Protein AF-A0A543FFQ6-F1 (afdb_monomer_lite)

Sequence (339 aa):
MSKASEAVAAAGGWRAWFGAAHTLPSSATKEEKANRGREFEAALIEMFTEADLDPRSSYRPLGEEIDGSIWLDGRTYLFEAKWTTAVHPASSLYQFKGKVEGKLTGTIGLFFSMSGYSTDAVEALVAGKELNIVLFDGADVGLVVEDQIDIAKAIRWKLRAAAESGTPYLPLNDLLRSARLGTTVGLPPRTVFVEGRFDELVFEYWRDVRNAVQPVQLMATAGPGNMARMIDAVLQIAGEDMPFTAILEEDPAGRRSGREVQELVDQTNAAGGHARLLWIPGSLEECMGLNDSGGRPSWRLRRDQLVQRLEQVDLDERVRLHPELAPVLDAVGIPVPRP

InterPro domains:
  IPR011335 Restriction endonuclease type II-like [SSF52980] (36-140)

Foldseek 3Di:
DDPLLVVCVVLVALLSCLVPDDADPPPDDPVRQVSVQSNQLNSVQRLCVVVVFCKDAWDQDPNDIFRTWTHAPRDIETEDEHRDNAADALVVVVSVVVVQVPDDPLHAYEYEYQRHHDPNNQVVCLVVVDHRYAYHYNVNVVCCSVVVDRPSRLVQQRVQLCVVVVTSDDHSVVVSVCVVVLPAGRDDAAEEEEAAPLVVLLLVLLCVVQVQRGRHDYDHQPGLQRRLVVVVVVCVVVPLQRAHEYEEEDDPVCPPSVVSLVVSQVVSVVVVHHYYYAYDYHDPCVLQVVCDDDPDDLSPDDSVRNSVSSVVTDVLVSCVVPVSCVVVSVSSRRDHDDD

Radius of gyration: 25.16 Å; chains: 1; bounding box: 59×42×78 Å

Organism: NCBI:txid1215925

pLDDT: mean 85.45, std 11.14, range [49.53, 97.75]

Secondary structure (DSSP, 8-state):
--HHHHHHHHTTSHHHHHHH-PPPPTT--HHHHHHHHHHHHHHHHHHHHHTT---EEEE-GGG--EEEEEEETTEEEEEEEE--SSPBPHHHHHHHHHHHHTSSTT-EEEEEETT-B-HHHHHHHHHTS---EEEEEHHHHHHHHTTSS-HHHHHHHHHHHHHHH--S---HHHHHHHHHHT--SSPPPEEEEESSHHHHHHHHHHHHHTT--S-EEEEE-SSHHHHHHHHHHHHHHH-TT--EEEEEE--TT-TTHHHHHHHHHHHHHHTT--EEEEEESS-HHHHTT-S-SSSS-GGGS-HHHHHHHHTT--HHHHHHH-TTHHHHHHHTT------

Structure (mmCIF, N/CA/C/O backbone):
data_AF-A0A543FFQ6-F1
#
_entry.id   AF-A0A543FFQ6-F1
#
loop_
_atom_site.group_PDB
_atom_site.id
_atom_site.type_symbol
_atom_site.label_atom_id
_atom_site.label_alt_id
_atom_site.label_comp_id
_atom_site.label_asym_id
_atom_site.label_entity_id
_atom_site.label_seq_id
_atom_site.pdbx_PDB_ins_code
_atom_site.Cartn_x
_atom_site.Cartn_y
_atom_site.Cartn_z
_atom_site.occupancy
_atom_site.B_iso_or_equiv
_atom_site.auth_seq_id
_atom_site.auth_comp_id
_atom_site.auth_asym_id
_atom_site.auth_atom_id
_atom_site.pdbx_PDB_model_num
ATOM 1 N N . MET A 1 1 ? 28.064 9.855 -14.123 1.00 61.50 1 MET A N 1
ATOM 2 C CA . MET A 1 1 ? 26.679 9.664 -14.599 1.00 61.50 1 MET A CA 1
ATOM 3 C C . MET A 1 1 ? 26.728 8.985 -15.960 1.00 61.50 1 MET A C 1
ATOM 5 O O . MET A 1 1 ? 27.713 9.158 -16.667 1.00 61.50 1 MET A O 1
ATOM 9 N N . SER A 1 2 ? 25.765 8.120 -16.282 1.00 84.31 2 SER A N 1
ATOM 10 C CA . SER A 1 2 ? 25.668 7.483 -17.603 1.00 84.31 2 SER A CA 1
ATOM 11 C C . SER A 1 2 ? 25.036 8.456 -18.612 1.00 84.31 2 SER A C 1
ATOM 13 O O . SER A 1 2 ? 24.286 9.349 -18.216 1.00 84.31 2 SER A O 1
ATOM 15 N N . LYS A 1 3 ? 25.260 8.256 -19.920 1.00 87.75 3 LYS A N 1
ATOM 16 C CA . LYS A 1 3 ? 24.591 9.057 -20.971 1.00 87.75 3 LYS A CA 1
ATOM 17 C C . LYS A 1 3 ? 23.061 9.063 -20.840 1.00 87.75 3 LYS A C 1
ATOM 19 O O . LYS A 1 3 ? 22.421 10.042 -21.190 1.00 87.75 3 LYS A O 1
ATOM 24 N N . ALA A 1 4 ? 22.484 7.968 -20.343 1.00 88.31 4 ALA A N 1
ATOM 25 C CA . ALA A 1 4 ? 21.048 7.863 -20.113 1.00 88.31 4 ALA A CA 1
ATOM 26 C C . ALA A 1 4 ? 20.592 8.752 -18.946 1.00 88.31 4 ALA A C 1
ATOM 28 O O . ALA A 1 4 ? 19.644 9.511 -19.105 1.00 88.31 4 ALA A O 1
ATOM 29 N N . SER A 1 5 ? 21.308 8.737 -17.814 1.00 88.62 5 SER A N 1
ATOM 30 C CA . SER A 1 5 ? 21.005 9.644 -16.694 1.00 88.62 5 SER A CA 1
ATOM 31 C C . SER A 1 5 ? 21.186 11.120 -17.064 1.00 88.62 5 SER A C 1
ATOM 33 O O . SER A 1 5 ? 20.410 11.957 -16.626 1.00 88.62 5 SER A O 1
ATOM 35 N N . GLU A 1 6 ? 22.160 11.448 -17.921 1.00 91.19 6 GLU A N 1
ATOM 36 C CA . GLU A 1 6 ? 22.326 12.816 -18.432 1.00 91.19 6 GLU A CA 1
ATOM 37 C C . GLU A 1 6 ? 21.136 13.251 -19.296 1.00 91.19 6 GLU A C 1
ATOM 39 O O . GLU A 1 6 ? 20.710 14.398 -19.203 1.00 91.19 6 GLU A O 1
ATOM 44 N N . ALA A 1 7 ? 20.567 12.346 -20.100 1.00 89.62 7 ALA A N 1
ATOM 45 C CA . ALA A 1 7 ? 19.385 12.630 -20.911 1.00 89.62 7 ALA A CA 1
ATOM 46 C C . ALA A 1 7 ? 18.123 12.848 -20.057 1.00 89.62 7 ALA A C 1
ATOM 48 O O . ALA A 1 7 ? 17.356 13.769 -20.337 1.00 89.62 7 ALA A O 1
ATOM 49 N N . VAL A 1 8 ? 17.930 12.052 -18.998 1.00 92.00 8 VAL A N 1
ATOM 50 C CA . VAL A 1 8 ? 16.823 12.240 -18.041 1.00 92.00 8 VAL A CA 1
ATOM 51 C C . VAL A 1 8 ? 16.975 13.570 -17.295 1.00 92.00 8 VAL A C 1
ATOM 53 O O . VAL A 1 8 ? 16.040 14.368 -17.257 1.00 92.00 8 VAL A O 1
ATOM 56 N N . ALA A 1 9 ? 18.179 13.881 -16.806 1.00 91.56 9 ALA A N 1
ATOM 57 C CA . ALA A 1 9 ? 18.458 15.162 -16.161 1.00 91.56 9 ALA A CA 1
ATOM 58 C C . ALA A 1 9 ? 18.246 16.352 -17.116 1.00 91.56 9 ALA A C 1
ATOM 60 O O . ALA A 1 9 ? 17.645 17.355 -16.735 1.00 91.56 9 ALA A O 1
ATOM 61 N N . ALA A 1 10 ? 18.676 16.237 -18.378 1.00 91.31 10 ALA A N 1
ATOM 62 C CA . ALA A 1 10 ? 18.478 17.269 -19.397 1.00 91.31 10 ALA A CA 1
ATOM 63 C C . ALA A 1 10 ? 16.998 17.495 -19.748 1.00 91.31 10 ALA A C 1
ATOM 65 O O . ALA A 1 10 ? 16.632 18.601 -20.145 1.00 91.31 10 ALA A O 1
ATOM 66 N N . ALA A 1 11 ? 16.146 16.479 -19.579 1.00 90.31 11 ALA A N 1
ATOM 67 C CA . ALA A 1 11 ? 14.700 16.611 -19.725 1.00 90.31 11 ALA A CA 1
ATOM 68 C C . ALA A 1 11 ? 14.033 17.337 -18.539 1.00 90.31 11 ALA A C 1
ATOM 70 O O . ALA A 1 11 ? 12.856 17.669 -18.635 1.00 90.31 11 ALA A O 1
ATOM 71 N N . GLY A 1 12 ? 14.765 17.614 -17.452 1.00 92.25 12 GLY A N 1
ATOM 72 C CA . GLY A 1 12 ? 14.226 18.200 -16.220 1.00 92.25 12 GLY A CA 1
ATOM 73 C C . GLY A 1 12 ? 13.890 17.170 -15.138 1.00 92.25 12 GLY A C 1
ATOM 74 O O . GLY A 1 12 ? 13.084 17.468 -14.261 1.00 92.25 12 GLY A O 1
ATOM 75 N N . GLY A 1 13 ? 14.487 15.975 -15.208 1.00 93.38 13 GLY A N 1
ATOM 76 C CA . GLY A 1 13 ? 14.271 14.872 -14.270 1.00 93.38 13 GLY A CA 1
ATOM 77 C C . GLY A 1 13 ? 13.257 13.844 -14.771 1.00 93.38 13 GLY A C 1
ATOM 78 O O . GLY A 1 13 ? 12.640 14.005 -15.832 1.00 93.38 13 GLY A O 1
ATOM 79 N N . TRP A 1 14 ? 13.077 12.767 -14.006 1.00 94.50 14 TRP A N 1
ATOM 80 C CA . TRP A 1 14 ? 12.282 11.607 -14.429 1.00 94.50 14 TRP A CA 1
ATOM 81 C C . TRP A 1 14 ? 10.831 11.952 -14.790 1.00 94.50 14 TRP A C 1
ATOM 83 O O . TRP A 1 14 ? 10.353 11.506 -15.832 1.00 94.50 14 TRP A O 1
ATOM 93 N N . ARG A 1 15 ? 10.141 12.793 -14.002 1.00 93.75 15 ARG A N 1
ATOM 94 C CA . ARG A 1 15 ? 8.744 13.193 -14.278 1.00 93.75 15 ARG A CA 1
ATOM 95 C C . ARG A 1 15 ? 8.601 13.874 -15.637 1.00 93.75 15 ARG A C 1
ATOM 97 O O . ARG A 1 15 ? 7.734 13.510 -16.430 1.00 93.75 15 ARG A O 1
ATOM 104 N N . ALA A 1 16 ? 9.469 14.844 -15.920 1.00 92.06 16 ALA A N 1
ATOM 105 C CA . ALA A 1 16 ? 9.455 15.567 -17.186 1.00 92.06 16 ALA A CA 1
ATOM 106 C C . ALA A 1 16 ? 9.845 14.653 -18.356 1.00 92.06 16 ALA A C 1
ATOM 108 O O . ALA A 1 16 ? 9.221 14.707 -19.418 1.00 92.06 16 ALA A O 1
ATOM 109 N N . TRP A 1 17 ? 10.813 13.756 -18.137 1.00 92.44 17 TRP A N 1
ATOM 110 C CA . TRP A 1 17 ? 11.193 12.746 -19.118 1.00 92.44 17 TRP A CA 1
ATOM 111 C C . TRP A 1 17 ? 10.013 11.830 -19.475 1.00 92.44 17 TRP A C 1
ATOM 113 O O . TRP A 1 17 ? 9.724 11.674 -20.658 1.00 92.44 17 TRP A O 1
ATOM 123 N N . PHE A 1 18 ? 9.272 11.300 -18.493 1.00 90.31 18 PHE A N 1
ATOM 124 C CA . PHE A 1 18 ? 8.078 10.487 -18.755 1.00 90.31 18 PHE A CA 1
ATOM 125 C C . PHE A 1 18 ? 6.965 11.271 -19.447 1.00 90.31 18 PHE A C 1
ATOM 127 O O . PHE A 1 18 ? 6.385 10.769 -20.408 1.00 90.31 18 PHE A O 1
ATOM 134 N N . GLY A 1 19 ? 6.690 12.500 -19.000 1.00 81.81 19 GLY A N 1
ATOM 135 C CA . GLY A 1 19 ? 5.656 13.348 -19.597 1.00 81.81 19 GLY A CA 1
ATOM 136 C C . GLY A 1 19 ? 5.926 13.681 -21.069 1.00 81.81 19 GLY A C 1
ATOM 137 O O . GLY A 1 19 ? 4.995 13.764 -21.869 1.00 81.81 19 GLY A O 1
ATOM 138 N N . ALA A 1 20 ? 7.200 13.823 -21.448 1.00 77.44 20 ALA A N 1
ATOM 139 C CA . ALA A 1 20 ? 7.626 14.070 -22.825 1.00 77.44 20 ALA A CA 1
ATOM 140 C C . ALA A 1 20 ? 7.865 12.787 -23.642 1.00 77.44 20 ALA A C 1
ATOM 142 O O . ALA A 1 20 ? 8.007 12.845 -24.869 1.00 77.44 20 ALA A O 1
ATOM 143 N N . ALA A 1 21 ? 7.947 11.623 -22.994 1.00 66.62 21 ALA A N 1
ATOM 144 C CA . ALA A 1 21 ? 8.260 10.363 -23.646 1.00 66.62 21 ALA A CA 1
ATOM 145 C C . ALA A 1 21 ? 7.058 9.846 -24.454 1.00 66.62 21 ALA A C 1
ATOM 147 O O . ALA A 1 21 ? 6.320 8.950 -24.054 1.00 66.62 21 ALA A O 1
ATOM 148 N N . HIS A 1 22 ? 6.887 10.399 -25.654 1.00 62.72 22 HIS A N 1
ATOM 149 C CA . HIS A 1 22 ? 5.940 9.898 -26.642 1.00 62.72 22 HIS A CA 1
ATOM 150 C C . HIS A 1 22 ? 6.286 8.472 -27.099 1.00 62.72 22 HIS A C 1
ATOM 152 O O . HIS A 1 22 ? 7.432 8.012 -26.997 1.00 62.72 22 HIS A O 1
ATOM 158 N N . THR A 1 23 ? 5.280 7.783 -27.647 1.00 65.75 23 THR A N 1
ATOM 159 C CA . THR A 1 23 ? 5.396 6.450 -28.246 1.00 65.75 23 THR A CA 1
ATOM 160 C C . THR A 1 23 ? 6.582 6.399 -29.209 1.00 65.75 23 THR A C 1
ATOM 162 O O . THR A 1 23 ? 6.711 7.252 -30.088 1.00 65.75 23 THR A O 1
ATOM 165 N N . LEU A 1 24 ? 7.452 5.391 -29.065 1.00 68.19 24 LEU A N 1
ATOM 166 C CA . LEU A 1 24 ? 8.522 5.168 -30.038 1.00 68.19 24 LEU A CA 1
ATOM 167 C C . LEU A 1 24 ? 7.885 4.939 -31.418 1.00 68.19 24 LEU A C 1
ATOM 169 O O . LEU A 1 24 ? 7.050 4.038 -31.542 1.00 68.19 24 LEU A O 1
ATOM 173 N N . PRO A 1 25 ? 8.251 5.702 -32.462 1.00 69.38 25 PRO A N 1
ATOM 174 C CA . PRO A 1 25 ? 7.729 5.441 -33.791 1.00 69.38 25 PRO A CA 1
ATOM 175 C C . PRO A 1 25 ? 8.149 4.039 -34.242 1.00 69.38 25 PRO A C 1
ATOM 177 O O . PRO A 1 25 ? 9.253 3.570 -33.953 1.00 69.38 25 PRO A O 1
ATOM 180 N N . SER A 1 26 ? 7.277 3.354 -34.980 1.00 71.62 26 SER A N 1
ATOM 181 C CA . SER A 1 26 ? 7.551 2.004 -35.494 1.00 71.62 26 SER A CA 1
ATOM 182 C C . SER A 1 26 ? 8.812 1.951 -36.370 1.00 71.62 26 SER A C 1
ATOM 184 O O . SER A 1 26 ? 9.497 0.926 -36.401 1.00 71.62 26 SER A O 1
ATOM 186 N N . SER A 1 27 ? 9.166 3.077 -36.999 1.00 79.88 27 SER A N 1
ATOM 187 C CA . SER A 1 27 ? 10.373 3.282 -37.803 1.00 79.88 27 SER A CA 1
ATOM 188 C C . SER A 1 27 ? 11.656 3.535 -37.000 1.00 79.88 27 SER A C 1
ATOM 190 O O . SER A 1 27 ? 12.712 3.663 -37.614 1.00 79.88 27 SER A O 1
ATOM 192 N N . ALA A 1 28 ? 11.597 3.621 -35.664 1.00 82.31 28 ALA A N 1
ATOM 193 C CA . ALA A 1 28 ? 12.774 3.891 -34.840 1.00 82.31 28 ALA A CA 1
ATOM 194 C C . ALA A 1 28 ? 13.852 2.813 -35.031 1.00 82.31 28 ALA A C 1
ATOM 196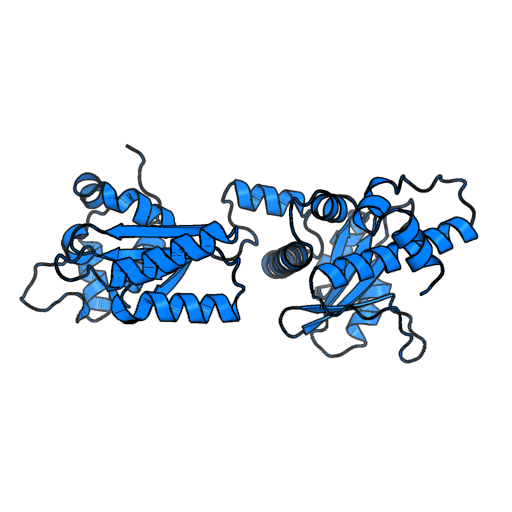 O O . ALA A 1 28 ? 13.578 1.600 -35.033 1.00 82.31 28 ALA A O 1
ATOM 197 N N . THR A 1 29 ? 15.091 3.274 -35.169 1.00 88.12 29 THR A N 1
ATOM 198 C CA . THR A 1 29 ? 16.278 2.442 -35.340 1.00 88.12 29 THR A CA 1
ATOM 199 C C . THR A 1 29 ? 16.545 1.595 -34.095 1.00 88.12 29 THR A C 1
ATOM 201 O O . THR A 1 29 ? 16.026 1.832 -33.000 1.00 88.12 29 THR A O 1
ATOM 204 N N . LYS A 1 30 ? 17.390 0.570 -34.247 1.00 86.50 30 LYS A N 1
ATOM 205 C CA . LYS A 1 30 ? 17.803 -0.282 -33.125 1.00 86.50 30 LYS A CA 1
ATOM 206 C C . LYS A 1 30 ? 18.517 0.518 -32.029 1.00 86.50 30 LYS A C 1
ATOM 208 O O . LYS A 1 30 ? 18.330 0.226 -30.852 1.00 86.50 30 LYS A O 1
ATOM 213 N N . GLU A 1 31 ? 19.319 1.506 -32.414 1.00 87.75 31 GLU A N 1
ATOM 214 C CA . GLU A 1 31 ? 20.065 2.344 -31.476 1.00 87.75 31 GLU A CA 1
ATOM 215 C C . GLU A 1 31 ? 19.137 3.268 -30.682 1.00 87.75 31 GLU A C 1
ATOM 217 O O . GLU A 1 31 ? 19.247 3.322 -29.461 1.00 87.75 31 GLU A O 1
ATOM 222 N N . GLU A 1 32 ? 18.161 3.906 -31.333 1.00 86.81 32 GLU A N 1
ATOM 223 C CA . GLU A 1 32 ? 17.158 4.742 -30.655 1.00 86.81 32 GLU A CA 1
ATOM 224 C C . GLU A 1 32 ? 16.318 3.931 -29.663 1.00 86.81 32 GLU A C 1
ATOM 226 O O . GLU A 1 32 ? 16.108 4.364 -28.532 1.00 86.81 32 GLU A O 1
ATOM 231 N N . LYS A 1 33 ? 15.900 2.717 -30.047 1.00 86.12 33 LYS A N 1
ATOM 232 C CA . LYS A 1 33 ? 15.182 1.793 -29.153 1.00 86.12 33 LYS A CA 1
ATOM 233 C C . LYS A 1 33 ? 16.028 1.412 -27.935 1.00 86.12 33 LYS A C 1
ATOM 235 O O . LYS A 1 33 ? 15.528 1.413 -26.814 1.00 86.12 33 LYS A O 1
ATOM 240 N N . ALA A 1 34 ? 17.312 1.117 -28.141 1.00 86.69 34 ALA A N 1
ATOM 241 C CA . ALA A 1 34 ? 18.229 0.766 -27.058 1.00 86.69 34 ALA A CA 1
ATOM 242 C C . ALA A 1 34 ? 18.547 1.959 -26.139 1.00 86.69 34 ALA A C 1
ATOM 244 O O . ALA A 1 34 ? 18.616 1.788 -24.924 1.00 86.69 34 ALA A O 1
ATOM 245 N N . ASN A 1 35 ? 18.731 3.161 -26.699 1.00 88.75 35 ASN A N 1
ATOM 246 C CA . ASN A 1 35 ? 18.900 4.395 -25.927 1.00 88.75 35 ASN A CA 1
ATOM 247 C C . ASN A 1 35 ? 17.667 4.649 -25.061 1.00 88.75 35 ASN A C 1
ATOM 249 O O . ASN A 1 35 ? 17.806 4.828 -23.856 1.00 88.75 35 ASN A O 1
ATOM 253 N N . ARG A 1 36 ? 16.470 4.548 -25.648 1.00 89.00 36 ARG A N 1
ATOM 254 C CA . ARG A 1 36 ? 15.213 4.763 -24.930 1.00 89.00 36 ARG A CA 1
ATOM 255 C C . ARG A 1 36 ? 15.007 3.771 -23.786 1.00 89.00 36 ARG A C 1
ATOM 257 O O . ARG A 1 36 ? 14.562 4.173 -22.719 1.00 89.00 36 ARG A O 1
ATOM 264 N N . GLY A 1 37 ? 15.364 2.500 -23.977 1.00 90.00 37 GLY A N 1
ATOM 265 C CA . GLY A 1 37 ? 15.334 1.507 -22.898 1.00 90.00 37 GLY A CA 1
ATOM 266 C C . GLY A 1 37 ? 16.256 1.874 -21.730 1.00 90.00 37 GLY A C 1
ATOM 267 O O . GLY A 1 37 ? 15.833 1.819 -20.581 1.00 90.00 37 GLY A O 1
ATOM 268 N N . ARG A 1 38 ? 17.486 2.325 -22.018 1.00 90.56 38 ARG A N 1
ATOM 269 C CA . ARG A 1 38 ? 18.436 2.768 -20.981 1.00 90.56 38 ARG A CA 1
ATOM 270 C C . ARG A 1 38 ? 17.999 4.052 -20.278 1.00 90.56 38 ARG A C 1
ATOM 272 O O . ARG A 1 38 ? 18.229 4.205 -19.086 1.00 90.56 38 ARG A O 1
ATOM 279 N N . GLU A 1 39 ? 17.399 4.985 -21.010 1.00 92.88 39 GLU A N 1
ATOM 280 C CA . GLU A 1 39 ? 16.803 6.193 -20.428 1.00 92.88 39 GLU A CA 1
ATOM 281 C C . GLU A 1 39 ? 15.622 5.849 -19.514 1.00 92.88 39 GLU A C 1
ATOM 283 O O . GLU A 1 39 ? 15.512 6.425 -18.439 1.00 92.88 39 GLU A O 1
ATOM 288 N N . PHE A 1 40 ? 14.799 4.861 -19.884 1.00 93.19 40 PHE A N 1
ATOM 289 C CA . PHE A 1 40 ? 13.706 4.390 -19.034 1.00 93.19 40 PHE A CA 1
ATOM 290 C C . PHE A 1 40 ? 14.214 3.775 -17.726 1.00 93.19 40 PHE A C 1
ATOM 292 O O . PHE A 1 40 ? 13.716 4.125 -16.661 1.00 93.19 40 PHE A O 1
ATOM 299 N N . GLU A 1 41 ? 15.233 2.912 -17.791 1.00 94.56 41 GLU A N 1
ATOM 300 C CA . GLU A 1 41 ? 15.909 2.381 -16.598 1.00 94.56 41 GLU A CA 1
ATOM 301 C C . GLU A 1 41 ? 16.419 3.524 -15.707 1.00 94.56 41 GLU A C 1
ATOM 303 O O . GLU A 1 41 ? 16.156 3.533 -14.507 1.00 94.56 41 GLU A O 1
ATOM 308 N N . ALA A 1 42 ? 17.085 4.526 -16.291 1.00 94.12 42 ALA A N 1
ATOM 309 C CA . ALA A 1 42 ? 17.591 5.677 -15.546 1.00 94.12 42 ALA A CA 1
ATOM 310 C C . ALA A 1 42 ? 16.468 6.501 -14.889 1.00 94.12 42 ALA A C 1
ATOM 312 O O . ALA A 1 42 ? 16.610 6.899 -13.735 1.00 94.12 42 ALA A O 1
ATOM 313 N N . ALA A 1 43 ? 15.350 6.717 -15.588 1.00 95.12 43 ALA A N 1
ATOM 314 C CA . ALA A 1 43 ? 14.197 7.436 -15.051 1.00 95.12 43 ALA A CA 1
ATOM 315 C C . ALA A 1 43 ? 13.532 6.675 -13.891 1.00 95.12 43 ALA A C 1
ATOM 317 O O . ALA A 1 43 ? 13.158 7.291 -12.896 1.00 95.12 43 ALA A O 1
ATOM 318 N N . LEU A 1 44 ? 13.432 5.342 -13.975 1.00 96.19 44 LEU A N 1
ATOM 319 C CA . LEU A 1 44 ? 12.945 4.518 -12.863 1.00 96.19 44 LEU A CA 1
ATOM 320 C C . LEU A 1 44 ? 13.882 4.588 -11.652 1.00 96.19 44 LEU A C 1
ATOM 322 O O . LEU A 1 44 ? 13.406 4.732 -10.533 1.00 96.19 44 LEU A O 1
ATOM 326 N N . ILE A 1 45 ? 15.201 4.523 -11.861 1.00 96.31 45 ILE A N 1
ATOM 327 C CA . ILE A 1 45 ? 16.180 4.662 -10.773 1.00 96.31 45 ILE A CA 1
ATOM 328 C C . ILE A 1 45 ? 16.030 6.017 -10.072 1.00 96.31 45 ILE A C 1
ATOM 330 O O . ILE A 1 45 ? 16.035 6.064 -8.846 1.00 96.31 45 ILE A O 1
ATOM 334 N N . GLU A 1 46 ? 15.877 7.111 -10.819 1.00 95.81 46 GLU A N 1
ATOM 335 C CA . GLU A 1 46 ? 15.690 8.447 -10.240 1.00 95.81 46 GLU A CA 1
ATOM 336 C C . GLU A 1 46 ? 14.365 8.550 -9.463 1.00 95.81 46 GLU A C 1
ATOM 338 O O . GLU A 1 46 ? 14.370 9.019 -8.328 1.00 95.81 46 GLU A O 1
ATOM 343 N N . MET A 1 47 ? 13.268 8.006 -10.006 1.00 96.56 47 MET A N 1
ATOM 344 C CA . MET A 1 47 ? 11.976 7.900 -9.314 1.00 96.56 47 MET A CA 1
ATOM 345 C C . MET A 1 47 ? 12.081 7.097 -8.006 1.00 96.56 47 MET A C 1
ATOM 347 O O . MET A 1 47 ? 11.588 7.528 -6.968 1.00 96.56 47 MET A O 1
ATOM 351 N N . PHE A 1 48 ? 12.745 5.938 -8.027 1.00 97.75 48 PHE A N 1
ATOM 352 C CA . PHE A 1 48 ? 12.960 5.124 -6.827 1.00 97.75 48 PHE A CA 1
ATOM 353 C C . PHE A 1 48 ? 13.894 5.798 -5.817 1.00 97.75 48 PHE A C 1
ATOM 355 O O . PHE A 1 48 ? 13.735 5.593 -4.618 1.00 97.75 48 PHE A O 1
ATOM 362 N N . THR A 1 49 ? 14.858 6.594 -6.290 1.00 96.31 49 THR A N 1
ATOM 363 C CA . THR A 1 49 ? 15.752 7.373 -5.422 1.00 96.31 49 THR A CA 1
ATOM 364 C C . THR A 1 49 ? 14.965 8.454 -4.692 1.00 96.31 49 THR A C 1
ATOM 366 O O . THR A 1 49 ? 15.146 8.627 -3.494 1.00 96.31 49 THR A O 1
ATOM 369 N N . GLU A 1 50 ? 14.072 9.159 -5.392 1.00 95.38 50 GLU A N 1
ATOM 370 C CA . GLU A 1 50 ? 13.214 10.184 -4.788 1.00 95.38 50 GLU A CA 1
ATOM 371 C C . GLU A 1 50 ? 12.270 9.596 -3.727 1.00 95.38 50 GLU A C 1
ATOM 373 O O . GLU A 1 50 ? 12.033 10.224 -2.701 1.00 95.38 50 GLU A O 1
ATOM 378 N N . ALA A 1 51 ? 11.799 8.366 -3.942 1.00 93.81 51 ALA A N 1
ATOM 379 C CA . ALA A 1 51 ? 10.943 7.633 -3.011 1.00 93.81 51 ALA A CA 1
ATOM 380 C C . ALA A 1 51 ? 11.705 6.867 -1.904 1.00 93.81 51 ALA A C 1
ATOM 382 O O . ALA A 1 51 ? 11.108 6.037 -1.222 1.00 93.81 51 ALA A O 1
ATOM 383 N N . ASP A 1 52 ? 13.013 7.110 -1.744 1.00 94.62 52 ASP A N 1
ATOM 384 C CA . ASP A 1 52 ? 13.886 6.495 -0.728 1.00 94.62 52 ASP A CA 1
ATOM 385 C C . ASP A 1 52 ? 13.893 4.950 -0.740 1.00 94.62 52 ASP A C 1
ATOM 387 O O . ASP A 1 52 ? 13.940 4.280 0.291 1.00 94.62 52 ASP A O 1
ATOM 391 N N . LEU A 1 53 ? 13.847 4.353 -1.937 1.00 96.56 53 LEU A N 1
ATOM 392 C CA . LEU A 1 53 ? 13.803 2.894 -2.124 1.00 96.56 53 LEU A CA 1
ATOM 393 C C . LEU A 1 53 ? 15.182 2.256 -2.357 1.00 96.56 53 LEU A C 1
ATOM 395 O O . LEU A 1 53 ? 15.259 1.170 -2.931 1.00 96.56 53 LEU A O 1
ATOM 399 N N . ASP A 1 54 ? 16.267 2.941 -1.981 1.00 95.50 54 ASP A N 1
ATOM 400 C CA . ASP A 1 54 ? 17.672 2.514 -2.140 1.00 95.50 54 ASP A CA 1
ATOM 401 C C . ASP A 1 54 ? 17.948 1.745 -3.459 1.00 95.50 54 ASP A C 1
ATOM 403 O O . ASP A 1 54 ? 18.301 0.555 -3.453 1.00 95.50 54 ASP A O 1
ATOM 407 N N . PRO A 1 55 ? 17.695 2.364 -4.631 1.00 95.69 55 PRO A N 1
ATOM 408 C CA . PRO A 1 55 ? 17.791 1.661 -5.896 1.00 95.69 55 PRO A CA 1
ATOM 409 C C . PRO A 1 55 ? 19.243 1.353 -6.263 1.00 95.69 55 PRO A C 1
ATOM 411 O O . PRO A 1 55 ? 20.135 2.201 -6.227 1.00 95.69 55 PRO A O 1
ATOM 414 N N . ARG A 1 56 ? 19.463 0.136 -6.753 1.00 92.06 56 ARG A N 1
ATOM 415 C CA . ARG A 1 56 ? 20.719 -0.300 -7.357 1.00 92.06 56 ARG A CA 1
ATOM 416 C C . ARG A 1 56 ? 20.532 -0.473 -8.857 1.00 92.06 56 ARG A C 1
ATOM 418 O O . ARG A 1 56 ? 19.670 -1.236 -9.291 1.00 92.06 56 ARG A O 1
ATOM 425 N N . SER A 1 57 ? 21.371 0.210 -9.633 1.00 84.12 57 SER A N 1
ATOM 426 C CA . SER A 1 57 ? 21.400 0.109 -11.094 1.00 84.12 57 SER A CA 1
ATOM 427 C C . SER A 1 57 ? 21.884 -1.256 -11.588 1.00 84.12 57 SER A C 1
ATOM 429 O O . SER A 1 57 ? 22.420 -2.060 -10.812 1.00 84.12 57 SER A O 1
ATOM 431 N N . SER A 1 58 ? 21.679 -1.498 -12.886 1.00 77.94 58 SER A N 1
ATOM 432 C CA . SER A 1 58 ? 21.930 -2.769 -13.562 1.00 77.94 58 SER A CA 1
ATOM 433 C C . SER A 1 58 ? 23.225 -3.456 -13.139 1.00 77.94 58 SER A C 1
ATOM 435 O O . SER A 1 58 ? 24.310 -2.874 -13.045 1.00 77.94 58 SER A O 1
ATOM 437 N N . TYR A 1 59 ? 23.103 -4.753 -12.877 1.00 75.56 59 TYR A N 1
ATOM 438 C CA . TYR A 1 59 ? 24.211 -5.601 -12.465 1.00 75.56 59 TYR A CA 1
ATOM 439 C C . TYR A 1 59 ? 24.102 -6.969 -13.142 1.00 75.56 59 TYR A C 1
ATOM 441 O O . TYR A 1 59 ? 23.025 -7.426 -13.522 1.00 75.56 59 TYR A O 1
ATOM 449 N N . ARG A 1 60 ? 25.255 -7.621 -13.329 1.00 67.00 60 ARG A N 1
ATOM 450 C CA . ARG A 1 60 ? 25.368 -8.912 -14.026 1.00 67.00 60 ARG A CA 1
ATOM 451 C C . ARG A 1 60 ? 25.902 -10.004 -13.100 1.00 67.00 60 ARG A C 1
ATOM 453 O O . ARG A 1 60 ? 27.081 -10.358 -13.191 1.00 67.00 60 ARG A O 1
ATOM 460 N N . PRO A 1 61 ? 25.087 -10.540 -12.181 1.00 62.44 61 PRO A N 1
ATOM 461 C CA . PRO A 1 61 ? 25.471 -11.711 -11.411 1.00 62.44 61 PRO A CA 1
ATOM 462 C C . PRO A 1 61 ? 25.523 -12.931 -12.345 1.00 62.44 61 PRO A C 1
ATOM 464 O O . PRO A 1 61 ? 24.544 -13.262 -13.003 1.00 62.44 61 PRO A O 1
ATOM 467 N N . LEU A 1 62 ? 26.678 -13.603 -12.420 1.00 57.62 62 LEU A N 1
ATOM 468 C CA . LEU A 1 62 ? 26.848 -14.891 -13.120 1.00 57.62 62 LEU A CA 1
ATOM 469 C C . LEU A 1 62 ? 26.438 -14.898 -14.614 1.00 57.62 62 LEU A C 1
ATOM 471 O O . LEU A 1 62 ? 26.128 -15.948 -15.167 1.00 57.62 62 LEU A O 1
ATOM 475 N N . GLY A 1 63 ? 26.472 -13.738 -15.283 1.00 64.12 63 GLY A N 1
ATOM 476 C CA . GLY A 1 63 ? 26.157 -13.602 -16.714 1.00 64.12 63 GLY A CA 1
ATOM 477 C C . GLY A 1 63 ? 24.678 -13.367 -17.045 1.00 64.12 63 GLY A C 1
ATOM 478 O O . GLY A 1 63 ? 24.354 -13.168 -18.213 1.00 64.12 63 GLY A O 1
ATOM 479 N N . GLU A 1 64 ? 23.798 -13.332 -16.045 1.00 70.75 64 GLU A N 1
ATOM 480 C CA . GLU A 1 64 ? 22.383 -12.979 -16.187 1.00 70.75 64 GLU A CA 1
ATOM 481 C C . GLU A 1 64 ? 22.198 -11.484 -15.880 1.00 70.75 64 GLU A C 1
ATOM 483 O O . GLU A 1 64 ? 22.590 -11.022 -14.813 1.00 70.75 64 GLU A O 1
ATOM 488 N N . GLU A 1 65 ? 21.665 -10.695 -16.817 1.00 80.12 65 GLU A N 1
ATOM 489 C CA . GLU A 1 65 ? 21.480 -9.244 -16.642 1.00 80.12 65 GLU A CA 1
ATOM 490 C C . GLU A 1 65 ? 20.102 -8.936 -16.045 1.00 80.12 65 GLU A C 1
ATOM 492 O O . GLU A 1 65 ? 19.077 -9.382 -16.573 1.00 80.12 65 GLU A O 1
ATOM 497 N N . ILE A 1 66 ? 20.098 -8.180 -14.946 1.00 85.25 66 ILE A N 1
ATOM 498 C CA . ILE A 1 66 ? 18.906 -7.607 -14.314 1.00 85.25 66 ILE A CA 1
ATOM 499 C C . ILE A 1 66 ? 19.067 -6.087 -14.341 1.00 85.25 66 ILE A C 1
ATOM 501 O O . ILE A 1 66 ? 20.146 -5.583 -14.016 1.00 85.25 66 ILE A O 1
ATOM 505 N N . ASP A 1 67 ? 18.000 -5.378 -14.713 1.00 90.62 67 ASP A N 1
ATOM 506 C CA . ASP A 1 67 ? 18.035 -3.922 -14.903 1.00 90.62 67 ASP A CA 1
ATOM 507 C C . ASP A 1 67 ? 18.238 -3.180 -13.572 1.00 90.62 67 ASP A C 1
ATOM 509 O O . ASP A 1 67 ? 18.876 -2.134 -13.535 1.00 90.62 67 ASP A O 1
ATOM 513 N N . GLY A 1 68 ? 17.786 -3.751 -12.453 1.00 93.88 68 GLY A N 1
ATOM 514 C CA . GLY A 1 68 ? 18.176 -3.277 -11.130 1.00 93.88 68 GLY A CA 1
ATOM 515 C C . GLY A 1 68 ? 17.442 -3.944 -9.975 1.00 93.88 68 GLY A C 1
ATOM 516 O O . GLY A 1 68 ? 16.771 -4.970 -10.120 1.00 93.88 68 GLY A O 1
ATOM 517 N N . SER A 1 69 ? 17.596 -3.360 -8.793 1.00 95.75 69 SER A N 1
ATOM 518 C CA . SER A 1 69 ? 16.849 -3.744 -7.596 1.00 95.75 69 SER A CA 1
ATOM 519 C C . SER A 1 69 ? 16.526 -2.538 -6.728 1.00 95.75 69 SER A C 1
ATOM 521 O O . SER A 1 69 ? 17.212 -1.527 -6.819 1.00 95.75 69 SER A O 1
ATOM 523 N N . ILE A 1 70 ? 15.538 -2.679 -5.853 1.00 97.31 70 ILE A N 1
ATOM 524 C CA . ILE A 1 70 ? 15.166 -1.691 -4.837 1.00 97.31 70 ILE A CA 1
ATOM 525 C C . ILE A 1 70 ? 15.029 -2.359 -3.468 1.00 97.31 70 ILE A C 1
ATOM 527 O O . ILE A 1 70 ? 14.832 -3.578 -3.380 1.00 97.31 70 ILE A O 1
ATOM 531 N N . TRP A 1 71 ? 15.096 -1.560 -2.412 1.00 96.06 71 TRP A N 1
ATOM 532 C CA . TRP A 1 71 ? 14.773 -1.942 -1.047 1.00 96.06 71 TRP A CA 1
ATOM 533 C C . TRP A 1 71 ? 13.437 -1.328 -0.629 1.00 96.06 71 TRP A C 1
ATOM 535 O O . TRP A 1 71 ? 13.241 -0.121 -0.715 1.00 96.06 71 TRP A O 1
ATOM 545 N N . LEU A 1 72 ? 12.506 -2.162 -0.172 1.00 95.06 72 LEU A N 1
ATOM 546 C CA . LEU A 1 72 ? 11.203 -1.717 0.320 1.00 95.06 72 LEU A CA 1
ATOM 547 C C . LEU A 1 72 ? 10.754 -2.639 1.457 1.00 95.06 72 LEU A C 1
ATOM 549 O O . LEU A 1 72 ? 10.816 -3.862 1.332 1.00 95.06 72 LEU A O 1
ATOM 553 N N . ASP A 1 73 ? 10.310 -2.061 2.572 1.00 90.56 73 ASP A N 1
ATOM 554 C CA . ASP A 1 73 ? 9.734 -2.776 3.722 1.00 90.56 73 ASP A CA 1
ATOM 555 C C . ASP A 1 73 ? 10.587 -3.978 4.197 1.00 90.56 73 ASP A C 1
ATOM 557 O O . ASP A 1 73 ? 10.088 -5.069 4.488 1.00 90.56 73 ASP A O 1
ATOM 561 N N . GLY A 1 74 ? 11.912 -3.793 4.238 1.00 88.38 74 GLY A N 1
ATOM 562 C CA . GLY A 1 74 ? 12.856 -4.808 4.715 1.00 88.38 74 GLY A CA 1
ATOM 563 C C . GLY A 1 74 ? 13.181 -5.921 3.711 1.00 88.38 74 GLY A C 1
ATOM 564 O O . GLY A 1 74 ? 13.680 -6.975 4.116 1.00 88.38 74 GLY A O 1
ATOM 565 N N . ARG A 1 75 ? 12.866 -5.739 2.422 1.00 91.94 75 ARG A N 1
ATOM 566 C CA . ARG A 1 75 ? 13.069 -6.746 1.370 1.00 91.94 75 ARG A CA 1
ATOM 567 C C . ARG A 1 75 ? 13.667 -6.144 0.104 1.00 91.94 75 ARG A C 1
ATOM 569 O O . ARG A 1 75 ? 13.365 -5.013 -0.266 1.00 91.94 75 ARG A O 1
ATOM 576 N N . THR A 1 76 ? 14.463 -6.949 -0.598 1.00 94.06 76 THR A N 1
ATOM 577 C CA . THR A 1 76 ? 14.959 -6.621 -1.938 1.00 94.06 76 THR A CA 1
ATOM 578 C C . THR A 1 76 ? 13.957 -7.066 -2.998 1.00 94.06 76 THR A C 1
ATOM 580 O O . THR A 1 76 ? 13.587 -8.241 -3.048 1.00 94.06 76 THR A O 1
ATOM 583 N N . TYR A 1 77 ? 13.590 -6.148 -3.887 1.00 96.44 77 TYR A N 1
ATOM 584 C CA . TYR A 1 77 ? 12.819 -6.437 -5.093 1.00 96.44 77 TYR A CA 1
ATOM 585 C C . TYR A 1 77 ? 13.711 -6.253 -6.310 1.00 96.44 77 TYR A C 1
ATOM 587 O O . TYR A 1 77 ? 14.443 -5.271 -6.405 1.00 96.44 77 TYR A O 1
ATOM 595 N N . LEU A 1 78 ? 13.658 -7.193 -7.245 1.00 96.50 78 LEU A N 1
ATOM 596 C CA . LEU A 1 78 ? 14.321 -7.038 -8.540 1.00 96.50 78 LEU A CA 1
ATOM 597 C C . LEU A 1 78 ? 13.384 -6.302 -9.477 1.00 96.50 78 LEU A C 1
ATOM 599 O O . LEU A 1 78 ? 12.180 -6.519 -9.390 1.00 96.50 78 LEU A O 1
ATOM 603 N N . PHE A 1 79 ? 13.898 -5.509 -10.409 1.00 96.88 79 PHE A N 1
ATOM 604 C CA . PHE A 1 79 ? 13.050 -4.964 -11.460 1.00 96.88 79 PHE A CA 1
ATOM 605 C C . PHE A 1 79 ? 13.635 -5.145 -12.859 1.00 96.88 79 PHE A C 1
ATOM 607 O O . PHE A 1 79 ? 14.847 -5.265 -13.042 1.00 96.88 79 PHE A O 1
ATOM 614 N N . GLU A 1 80 ? 12.738 -5.184 -13.842 1.00 95.88 80 GLU A N 1
ATOM 615 C CA . GLU A 1 80 ? 13.051 -5.181 -15.271 1.00 95.88 80 GLU A CA 1
ATOM 616 C C . GLU A 1 80 ? 12.167 -4.143 -15.968 1.00 95.88 80 GLU A C 1
ATOM 618 O O . GLU A 1 80 ? 10.973 -4.035 -15.688 1.00 95.88 80 GLU A O 1
ATOM 623 N N . ALA A 1 81 ? 12.767 -3.358 -16.856 1.00 93.94 81 ALA A N 1
ATOM 624 C CA . ALA A 1 81 ? 12.182 -2.197 -17.499 1.00 93.94 81 ALA A CA 1
ATOM 625 C C . ALA A 1 81 ? 12.165 -2.393 -19.018 1.00 93.94 81 ALA A C 1
ATOM 627 O O . ALA A 1 81 ? 13.193 -2.566 -19.678 1.00 93.94 81 ALA A O 1
ATOM 628 N N . LYS A 1 82 ? 10.973 -2.358 -19.615 1.00 92.00 82 LYS A N 1
ATOM 629 C CA . LYS A 1 82 ? 10.786 -2.500 -21.060 1.00 92.00 82 LYS A CA 1
ATOM 630 C C . LYS A 1 82 ? 10.060 -1.305 -21.655 1.00 92.00 82 LYS A C 1
ATOM 632 O O . LYS A 1 82 ? 8.870 -1.093 -21.444 1.00 92.00 82 LYS A O 1
ATOM 637 N N . TRP A 1 83 ? 10.777 -0.581 -22.508 1.00 88.94 83 TRP A N 1
ATOM 638 C CA . TRP A 1 83 ? 10.199 0.436 -23.376 1.00 88.94 83 TRP A CA 1
ATOM 639 C C . TRP A 1 83 ? 10.163 -0.081 -24.816 1.00 88.94 83 TRP A C 1
ATOM 641 O O . TRP A 1 83 ? 11.124 0.064 -25.574 1.00 88.94 83 TRP A O 1
ATOM 651 N N . THR A 1 84 ? 9.061 -0.720 -25.203 1.00 85.31 84 THR A N 1
ATOM 652 C CA . THR A 1 84 ? 8.857 -1.213 -26.574 1.00 85.31 84 THR A CA 1
ATOM 653 C C . THR A 1 84 ? 7.526 -0.717 -27.137 1.00 85.31 84 THR A C 1
ATOM 655 O O . THR A 1 84 ? 6.755 -0.076 -26.435 1.00 85.31 84 THR A O 1
ATOM 658 N N . THR A 1 85 ? 7.272 -0.945 -28.427 1.00 80.81 85 THR A N 1
ATOM 659 C CA . THR A 1 85 ? 6.003 -0.557 -29.069 1.00 80.81 85 THR A CA 1
ATOM 660 C C . THR A 1 85 ? 4.935 -1.641 -28.986 1.00 80.81 85 THR A C 1
ATOM 662 O O . THR A 1 85 ? 3.756 -1.339 -29.117 1.00 80.81 85 THR A O 1
ATOM 665 N N . ALA A 1 86 ? 5.333 -2.905 -28.831 1.00 85.25 86 ALA A N 1
ATOM 666 C CA . ALA A 1 86 ? 4.424 -4.045 -28.812 1.00 85.25 86 ALA A CA 1
ATOM 667 C C . ALA A 1 86 ? 4.193 -4.517 -27.375 1.00 85.25 86 ALA A C 1
ATOM 669 O O . ALA A 1 86 ? 5.105 -4.463 -26.551 1.00 85.25 86 ALA A O 1
ATOM 670 N N . VAL A 1 87 ? 2.989 -5.009 -27.089 1.00 87.25 87 VAL A N 1
ATOM 671 C CA . VAL A 1 87 ? 2.685 -5.680 -25.818 1.00 87.25 87 VAL A CA 1
ATOM 672 C C . VAL A 1 87 ? 3.607 -6.885 -25.615 1.00 87.25 87 VAL A C 1
ATOM 674 O O . VAL A 1 87 ? 3.974 -7.570 -26.575 1.00 87.25 87 VAL A O 1
ATOM 677 N N . HIS A 1 88 ? 3.976 -7.171 -24.367 1.00 89.00 88 HIS A N 1
ATOM 678 C CA . HIS A 1 88 ? 4.851 -8.304 -24.077 1.00 89.00 88 HIS A CA 1
ATOM 679 C C . HIS A 1 88 ? 4.091 -9.645 -24.057 1.00 89.00 88 HIS A C 1
ATOM 681 O O . HIS A 1 88 ? 3.007 -9.743 -23.465 1.00 89.00 88 HIS A O 1
ATOM 687 N N . PRO A 1 89 ? 4.656 -10.700 -24.679 1.00 89.44 89 PRO A N 1
ATOM 688 C CA . PRO A 1 89 ? 4.138 -12.060 -24.585 1.00 89.44 89 PRO A CA 1
ATOM 689 C C . PRO A 1 89 ? 4.560 -12.737 -23.271 1.00 89.44 89 PRO A C 1
ATOM 691 O O . PRO A 1 89 ? 5.511 -12.310 -22.610 1.00 89.44 89 PRO A O 1
ATOM 694 N N . ALA A 1 90 ? 3.924 -13.870 -22.951 1.00 87.31 90 ALA A N 1
ATOM 695 C CA . ALA A 1 90 ? 4.227 -14.673 -21.761 1.00 87.31 90 ALA A CA 1
ATOM 696 C C . ALA A 1 90 ? 5.717 -15.042 -21.654 1.00 87.31 90 ALA A C 1
ATOM 698 O O . ALA A 1 90 ? 6.289 -15.043 -20.569 1.00 87.31 90 ALA A O 1
ATOM 699 N N . SER A 1 91 ? 6.378 -15.299 -22.788 1.00 89.12 91 SER A N 1
ATOM 700 C CA . SER A 1 91 ? 7.796 -15.671 -22.827 1.00 89.12 91 SER A CA 1
ATOM 701 C C . SER A 1 91 ? 8.716 -14.604 -22.234 1.00 89.12 91 SER A C 1
ATOM 703 O O . SER A 1 91 ? 9.697 -14.952 -21.585 1.00 89.12 91 SER A O 1
ATOM 705 N N . SER A 1 92 ? 8.410 -13.315 -22.424 1.00 90.06 92 SER A N 1
ATOM 706 C CA . SER A 1 92 ? 9.187 -12.230 -21.812 1.00 90.06 92 SER A CA 1
ATOM 707 C C . SER A 1 92 ? 9.039 -12.227 -20.292 1.00 90.06 92 SER A C 1
ATOM 709 O O . SER A 1 92 ? 10.011 -11.991 -19.579 1.00 90.06 92 SER A O 1
ATOM 711 N N . LEU A 1 93 ? 7.839 -12.537 -19.798 1.00 91.50 93 LEU A N 1
ATOM 712 C CA . LEU A 1 93 ? 7.557 -12.597 -18.369 1.00 91.50 93 LEU A CA 1
ATOM 713 C C . LEU A 1 93 ? 8.204 -13.823 -17.725 1.00 91.50 93 LEU A C 1
ATOM 715 O O . LEU A 1 93 ? 8.836 -13.688 -16.685 1.00 91.50 93 LEU A O 1
ATOM 719 N N . TYR A 1 94 ? 8.138 -14.993 -18.367 1.00 90.50 94 TYR A N 1
ATOM 720 C CA . TYR A 1 94 ? 8.816 -16.201 -17.886 1.00 90.50 94 TYR A CA 1
ATOM 721 C C . TYR A 1 94 ? 10.336 -16.063 -17.863 1.00 90.50 94 TYR A C 1
ATOM 723 O O . TYR A 1 94 ? 10.971 -16.581 -16.949 1.00 90.50 94 TYR A O 1
ATOM 731 N N . GLN A 1 95 ? 10.926 -15.350 -18.829 1.00 91.06 95 GLN A N 1
ATOM 732 C CA . GLN A 1 95 ? 12.358 -15.056 -18.803 1.00 91.06 95 GLN A CA 1
ATOM 733 C C . GLN A 1 95 ? 12.729 -14.288 -17.538 1.00 91.06 95 GLN A C 1
ATOM 735 O O . GLN A 1 95 ? 13.611 -14.733 -16.814 1.00 91.06 95 GLN A O 1
ATOM 740 N N . PHE A 1 96 ? 12.031 -13.189 -17.236 1.00 92.44 96 PHE A N 1
ATOM 741 C CA . PHE A 1 96 ? 12.277 -12.428 -16.011 1.00 92.44 96 PHE A CA 1
ATOM 742 C C . PHE A 1 96 ? 11.963 -13.237 -14.747 1.00 92.44 96 PHE A C 1
ATOM 744 O O . PHE A 1 96 ? 12.762 -13.247 -13.814 1.00 92.44 96 PHE A O 1
ATOM 751 N N . LYS A 1 97 ? 10.849 -13.979 -14.741 1.00 91.38 97 LYS A N 1
ATOM 752 C CA . LYS A 1 97 ? 10.466 -14.882 -13.648 1.00 91.38 97 LYS A CA 1
ATOM 753 C C . LYS A 1 97 ? 11.594 -15.858 -13.307 1.00 91.38 97 LYS A C 1
ATOM 755 O O . LYS A 1 97 ? 11.955 -15.975 -12.142 1.00 91.38 97 LYS A O 1
ATOM 760 N N . GLY A 1 98 ? 12.208 -16.480 -14.315 1.00 90.25 98 GLY A N 1
ATOM 761 C CA . GLY A 1 98 ? 13.354 -17.372 -14.125 1.00 90.25 98 GLY A CA 1
ATOM 762 C C . GLY A 1 98 ? 14.549 -16.674 -13.467 1.00 90.25 98 GLY A C 1
ATOM 763 O O . GLY A 1 98 ? 15.161 -17.238 -12.559 1.00 90.25 98 GLY A O 1
ATOM 764 N N . LYS A 1 99 ? 14.828 -15.411 -13.834 1.00 90.50 99 LYS A N 1
ATOM 765 C CA . LYS A 1 99 ? 15.884 -14.614 -13.179 1.00 90.50 99 LYS A CA 1
ATOM 766 C C . LYS A 1 99 ? 15.598 -14.399 -11.694 1.00 90.50 99 LYS A C 1
ATOM 768 O O . LYS A 1 99 ? 16.529 -14.429 -10.886 1.00 90.50 99 LYS A O 1
ATOM 773 N N . VAL A 1 100 ? 14.330 -14.160 -11.347 1.00 92.25 100 VAL A N 1
ATOM 774 C CA . VAL A 1 100 ? 13.850 -13.945 -9.971 1.00 92.25 100 VAL A CA 1
ATOM 775 C C . VAL A 1 100 ? 13.912 -15.243 -9.162 1.00 92.25 100 VAL A C 1
ATOM 777 O O . VAL A 1 100 ? 14.424 -15.240 -8.045 1.00 92.25 100 VAL A O 1
ATOM 780 N N . GLU A 1 101 ? 13.463 -16.361 -9.735 1.00 89.62 101 GLU A N 1
ATOM 781 C CA . GLU A 1 101 ? 13.528 -17.700 -9.123 1.00 89.62 101 GLU A CA 1
ATOM 782 C C . GLU A 1 101 ? 14.969 -18.153 -8.860 1.00 89.62 101 GLU A C 1
ATOM 784 O O . GLU A 1 101 ? 15.229 -18.863 -7.893 1.00 89.62 101 GLU A O 1
ATOM 789 N N . GLY A 1 102 ? 15.926 -17.693 -9.671 1.00 87.06 102 GLY A N 1
ATOM 790 C CA . GLY A 1 102 ? 17.354 -17.922 -9.458 1.00 87.06 102 GLY A CA 1
ATOM 791 C C . GLY A 1 102 ? 17.976 -17.133 -8.294 1.00 87.06 102 GLY A C 1
ATOM 792 O O . GLY A 1 102 ? 19.200 -17.151 -8.151 1.00 87.06 102 GLY A O 1
ATOM 793 N N . LYS A 1 103 ? 17.191 -16.391 -7.500 1.00 88.62 103 LYS A N 1
ATOM 794 C CA . LYS A 1 103 ? 17.655 -15.632 -6.321 1.00 88.62 103 LYS A CA 1
ATOM 795 C C . LYS A 1 103 ? 17.160 -16.270 -5.019 1.00 88.62 103 LYS A C 1
ATOM 797 O O . LYS A 1 103 ? 16.679 -17.399 -5.004 1.00 88.62 103 LYS A O 1
ATOM 802 N N . LEU A 1 104 ? 17.346 -15.578 -3.892 1.00 86.69 104 LEU A N 1
ATOM 803 C CA . LEU A 1 104 ? 16.919 -16.076 -2.585 1.00 86.69 104 LEU A CA 1
ATOM 804 C C . LEU A 1 104 ? 15.414 -16.384 -2.605 1.00 86.69 104 LEU A C 1
ATOM 806 O O . LEU A 1 104 ? 14.626 -15.603 -3.144 1.00 86.69 104 LEU A O 1
ATOM 810 N N . THR A 1 105 ? 15.010 -17.501 -1.999 1.00 85.75 105 THR A N 1
ATOM 811 C CA . THR A 1 105 ? 13.595 -17.874 -1.888 1.00 85.75 105 THR A CA 1
ATOM 812 C C . THR A 1 105 ? 12.773 -16.725 -1.304 1.00 85.75 105 THR A C 1
ATOM 814 O O . THR A 1 105 ? 13.133 -16.159 -0.274 1.00 85.75 105 THR A O 1
ATOM 817 N N . GLY A 1 106 ? 11.665 -16.388 -1.969 1.00 84.06 106 GLY A N 1
ATOM 818 C CA . GLY A 1 106 ? 10.808 -15.261 -1.595 1.00 84.06 106 GLY A CA 1
ATOM 819 C C . GLY A 1 106 ? 11.184 -13.921 -2.240 1.00 84.06 106 GLY A C 1
ATOM 820 O O . GLY A 1 106 ? 10.526 -12.925 -1.949 1.00 84.06 106 GLY A O 1
ATOM 821 N N . THR A 1 107 ? 12.195 -13.879 -3.119 1.00 91.00 107 THR A N 1
ATOM 822 C CA . THR A 1 107 ? 12.470 -12.690 -3.947 1.00 91.00 107 THR A CA 1
ATOM 823 C C . THR A 1 107 ? 11.292 -12.438 -4.888 1.00 91.00 107 THR A C 1
ATOM 825 O O . THR A 1 107 ? 10.804 -13.368 -5.532 1.00 91.00 107 THR A O 1
ATOM 828 N N . ILE A 1 108 ? 10.853 -11.182 -4.975 1.00 95.38 108 ILE A N 1
ATOM 829 C CA . ILE A 1 108 ? 9.775 -10.750 -5.869 1.00 95.38 108 ILE A CA 1
ATOM 830 C C . ILE A 1 108 ? 10.359 -9.849 -6.959 1.00 95.38 108 ILE A C 1
ATOM 832 O O . ILE A 1 108 ? 11.211 -8.998 -6.690 1.00 95.38 108 ILE A O 1
ATOM 836 N N . GLY A 1 109 ? 9.903 -10.044 -8.194 1.00 96.50 109 GLY A N 1
ATOM 837 C CA . GLY A 1 109 ? 10.236 -9.193 -9.330 1.00 96.50 109 GLY A CA 1
ATOM 838 C C . GLY A 1 109 ? 9.159 -8.148 -9.618 1.00 96.50 109 GLY A C 1
ATOM 839 O O . GLY A 1 109 ? 7.969 -8.430 -9.528 1.00 96.50 109 GLY A O 1
ATOM 840 N N . LEU A 1 110 ? 9.567 -6.957 -10.032 1.00 97.75 110 LEU A N 1
ATOM 841 C CA . LEU A 1 110 ? 8.712 -5.891 -10.537 1.00 97.75 110 LEU A CA 1
ATOM 842 C C . LEU A 1 110 ? 9.007 -5.711 -12.026 1.00 97.75 110 LEU A C 1
ATOM 844 O O . LEU A 1 110 ? 10.125 -5.380 -12.411 1.00 97.75 110 LEU A O 1
ATOM 848 N N . PHE A 1 111 ? 8.032 -5.954 -12.888 1.00 97.06 111 PHE A N 1
ATOM 849 C CA . PHE A 1 111 ? 8.219 -5.787 -14.326 1.00 97.06 111 PHE A CA 1
ATOM 850 C C . PHE A 1 111 ? 7.509 -4.518 -14.770 1.00 97.06 111 PHE A C 1
ATOM 852 O O . PHE A 1 111 ? 6.290 -4.454 -14.675 1.00 97.06 111 PHE A O 1
ATOM 859 N N . PHE A 1 112 ? 8.240 -3.546 -15.304 1.00 96.69 112 PHE A N 1
ATOM 860 C CA . PHE A 1 112 ? 7.694 -2.300 -15.834 1.00 96.69 112 PHE A CA 1
ATOM 861 C C . PHE A 1 112 ? 7.673 -2.345 -17.361 1.00 96.69 112 PHE A C 1
ATOM 863 O O . PHE A 1 112 ? 8.706 -2.568 -17.995 1.00 96.69 112 PHE A O 1
ATOM 870 N N . SER A 1 113 ? 6.513 -2.119 -17.974 1.00 94.31 113 SER A N 1
ATOM 871 C CA . SER A 1 113 ? 6.374 -2.058 -19.427 1.00 94.31 113 SER A CA 1
ATOM 872 C C . SER A 1 113 ? 5.495 -0.908 -19.895 1.00 94.31 113 SER A C 1
ATOM 874 O O . SER A 1 113 ? 4.292 -0.895 -19.663 1.00 94.31 113 SER A O 1
ATOM 876 N N . MET A 1 114 ? 6.051 -0.001 -20.694 1.00 91.25 114 MET A N 1
ATOM 877 C CA . MET A 1 114 ? 5.253 1.094 -21.261 1.00 91.25 114 MET A CA 1
ATOM 878 C C . MET A 1 114 ? 4.249 0.654 -22.327 1.00 91.25 114 MET A C 1
ATOM 880 O O . MET A 1 114 ? 3.301 1.382 -22.606 1.00 91.25 114 MET A O 1
ATOM 884 N N . SER A 1 115 ? 4.447 -0.519 -22.930 1.00 88.31 115 SER A N 1
ATOM 885 C CA . SER A 1 115 ? 3.507 -1.107 -23.888 1.00 88.31 115 SER A CA 1
ATOM 886 C C . SER A 1 115 ? 2.548 -2.112 -23.254 1.00 88.31 115 SER A C 1
ATOM 888 O O . SER A 1 115 ? 1.649 -2.584 -23.943 1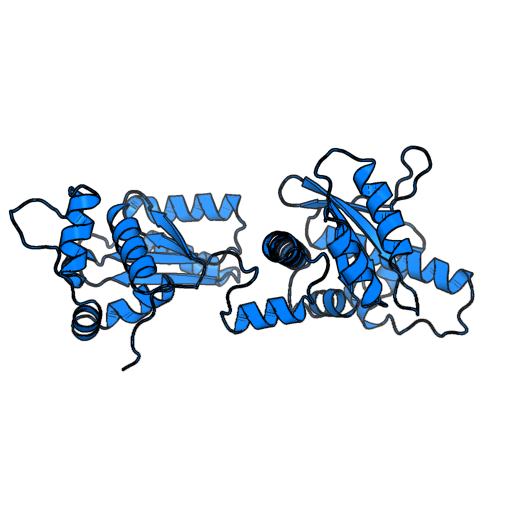.00 88.31 115 SER A O 1
ATOM 890 N N . GLY A 1 116 ? 2.719 -2.445 -21.971 1.00 90.44 116 GLY A N 1
ATOM 891 C CA . GLY A 1 116 ? 1.886 -3.410 -21.262 1.00 90.44 116 GLY A CA 1
ATOM 892 C C . GLY A 1 116 ? 2.064 -4.854 -21.745 1.00 90.44 116 GLY A C 1
ATOM 893 O O . GLY A 1 116 ? 3.100 -5.252 -22.291 1.00 90.44 116 GLY A O 1
ATOM 894 N N . TYR A 1 117 ? 1.032 -5.666 -21.525 1.00 90.94 117 TYR A N 1
ATOM 895 C CA . TYR A 1 117 ? 1.082 -7.123 -21.663 1.00 90.94 117 TYR A CA 1
ATOM 896 C C . TYR A 1 117 ? -0.112 -7.631 -22.459 1.00 90.94 117 TYR A C 1
ATOM 898 O O . TYR A 1 117 ? -1.191 -7.043 -22.435 1.00 90.94 117 TYR A O 1
ATOM 906 N N . SER A 1 118 ? 0.079 -8.740 -23.167 1.00 86.19 118 SER A N 1
ATOM 907 C CA . SER A 1 118 ? -1.046 -9.446 -23.791 1.00 86.19 118 SER A CA 1
ATOM 908 C C . SER A 1 118 ? -1.914 -10.132 -22.732 1.00 86.19 118 SER A C 1
ATOM 910 O O . SER A 1 118 ? -1.395 -10.587 -21.713 1.00 86.19 118 SER A O 1
ATOM 912 N N . THR A 1 119 ? -3.223 -10.243 -22.981 1.00 80.81 119 THR A N 1
ATOM 913 C CA . THR A 1 119 ? -4.164 -10.935 -22.080 1.00 80.81 119 THR A CA 1
ATOM 914 C C . THR A 1 119 ? -3.705 -12.367 -21.799 1.00 80.81 119 THR A C 1
ATOM 916 O O . THR A 1 119 ? -3.547 -12.749 -20.641 1.00 80.81 119 THR A O 1
ATOM 919 N N . ASP A 1 120 ? -3.333 -13.097 -22.853 1.00 81.94 120 ASP A N 1
ATOM 920 C CA . ASP A 1 120 ? -2.804 -14.461 -22.769 1.00 81.94 120 ASP A CA 1
ATOM 921 C C . ASP A 1 120 ? -1.543 -14.558 -21.888 1.00 81.94 120 ASP A C 1
ATOM 923 O O . ASP A 1 120 ? -1.308 -15.580 -21.245 1.00 81.94 120 ASP A O 1
ATOM 927 N N . ALA A 1 121 ? -0.714 -13.506 -21.828 1.00 83.81 121 ALA A N 1
ATOM 928 C CA . ALA A 1 121 ? 0.489 -13.504 -20.996 1.00 83.81 121 ALA A CA 1
ATOM 929 C C . ALA A 1 121 ? 0.177 -13.452 -19.498 1.00 83.81 121 ALA A C 1
ATOM 931 O O . ALA A 1 121 ? 0.873 -14.095 -18.709 1.00 83.81 121 ALA A O 1
ATOM 932 N N . VAL A 1 122 ? -0.861 -12.708 -19.112 1.00 82.25 122 VAL A N 1
ATOM 933 C CA . VAL A 1 122 ? -1.309 -12.627 -17.717 1.00 82.25 122 VAL A CA 1
ATOM 934 C C . VAL A 1 122 ? -1.951 -13.950 -17.305 1.00 82.25 122 VAL A C 1
ATOM 936 O O . VAL A 1 122 ? -1.581 -14.511 -16.274 1.00 82.25 122 VAL A O 1
ATOM 939 N N . GLU A 1 123 ? -2.835 -14.503 -18.142 1.00 82.69 123 GLU A N 1
ATOM 940 C CA . GLU A 1 123 ? -3.496 -15.790 -17.882 1.00 82.69 123 GLU A CA 1
ATOM 941 C C . GLU A 1 123 ? -2.491 -16.944 -17.751 1.00 82.69 123 GLU A C 1
ATOM 943 O O . GLU A 1 123 ? -2.596 -17.770 -16.840 1.00 82.69 123 GLU A O 1
ATOM 948 N N . ALA A 1 124 ? -1.465 -16.971 -18.606 1.00 80.56 124 ALA A N 1
ATOM 949 C CA . ALA A 1 124 ? -0.412 -17.981 -18.553 1.00 80.56 124 ALA A CA 1
ATOM 950 C C . ALA A 1 124 ? 0.387 -17.942 -17.234 1.00 80.56 124 ALA A C 1
ATOM 952 O O . ALA A 1 124 ? 0.743 -18.992 -16.689 1.00 80.56 124 ALA A O 1
ATOM 953 N N . LEU A 1 125 ? 0.657 -16.753 -16.684 1.00 79.75 125 LEU A N 1
ATOM 954 C CA . LEU A 1 125 ? 1.321 -16.625 -15.383 1.00 79.75 125 LEU A CA 1
ATOM 955 C C . LEU A 1 125 ? 0.437 -17.117 -14.235 1.00 79.75 125 LEU A C 1
ATOM 957 O O . LEU A 1 125 ? 0.931 -17.837 -13.369 1.00 79.75 125 LEU A O 1
ATOM 961 N N . VAL A 1 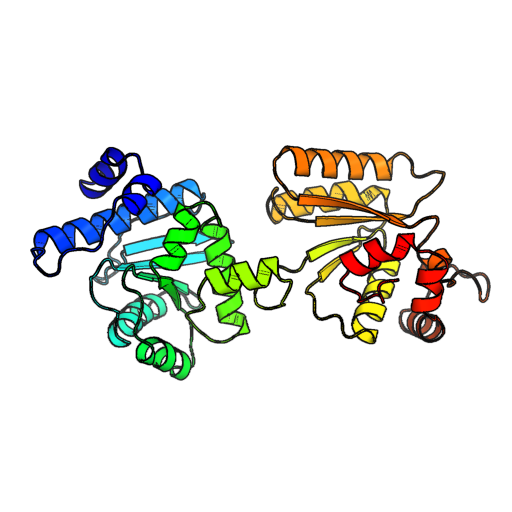126 ? -0.858 -16.783 -14.249 1.00 80.81 126 VAL A N 1
ATOM 962 C CA . VAL A 1 126 ? -1.826 -17.246 -13.237 1.00 80.81 126 VAL A CA 1
ATOM 963 C C . VAL A 1 126 ? -1.924 -18.775 -13.239 1.00 80.81 126 VAL A C 1
ATOM 965 O O . VAL A 1 126 ? -1.880 -19.410 -12.185 1.00 80.81 126 VAL A O 1
ATOM 968 N N . ALA A 1 127 ? -1.959 -19.396 -14.422 1.00 74.75 127 ALA A N 1
ATOM 969 C CA . ALA A 1 127 ? -1.973 -20.854 -14.559 1.00 74.75 127 ALA A CA 1
ATOM 970 C C . ALA A 1 127 ? -0.687 -21.532 -14.036 1.00 74.75 127 ALA A C 1
ATOM 972 O O . ALA A 1 127 ? -0.721 -22.699 -13.639 1.00 74.75 127 ALA A O 1
ATOM 973 N N . GLY A 1 128 ? 0.436 -20.804 -14.000 1.00 68.56 128 GLY A N 1
ATOM 974 C CA . GLY A 1 128 ? 1.751 -21.272 -13.546 1.00 68.56 128 GLY A CA 1
ATOM 975 C C . GLY A 1 128 ? 1.896 -21.491 -12.032 1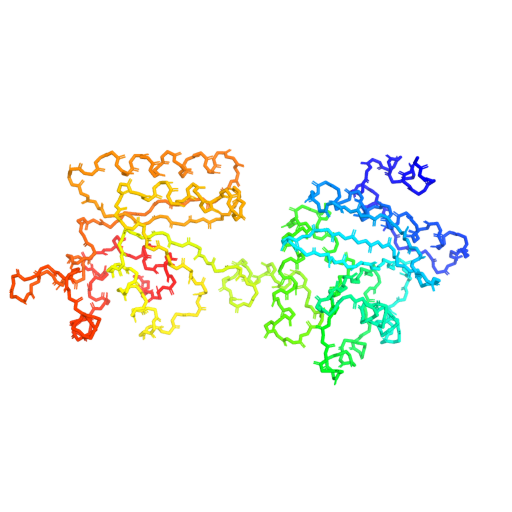.00 68.56 128 GLY A C 1
ATOM 976 O O . GLY A 1 128 ? 2.963 -21.924 -11.601 1.00 68.56 128 GLY A O 1
ATOM 977 N N . LYS A 1 129 ? 0.841 -21.230 -11.242 1.00 62.47 129 LYS A N 1
ATOM 978 C CA . LYS A 1 129 ? 0.675 -21.455 -9.785 1.00 62.47 129 LYS A CA 1
ATOM 979 C C . LYS A 1 129 ? 1.601 -20.694 -8.829 1.00 62.47 129 LYS A C 1
ATOM 981 O O . LYS A 1 129 ? 1.172 -20.407 -7.717 1.00 62.47 129 LYS A O 1
ATOM 986 N N . GLU A 1 130 ? 2.819 -20.343 -9.225 1.00 72.56 130 GLU A N 1
ATOM 987 C CA . GLU A 1 130 ? 3.739 -19.553 -8.398 1.00 72.56 130 GLU A CA 1
ATOM 988 C C . GLU A 1 130 ? 3.908 -18.148 -8.976 1.00 72.56 130 GLU A C 1
ATOM 990 O O . GLU A 1 130 ? 4.581 -17.954 -9.990 1.00 72.56 130 GLU A O 1
ATOM 995 N N . LEU A 1 131 ? 3.280 -17.170 -8.321 1.00 79.81 131 LEU A N 1
ATOM 996 C CA . LEU A 1 131 ? 3.361 -15.755 -8.670 1.00 79.81 131 LEU A CA 1
ATOM 997 C C . LEU A 1 131 ? 4.390 -15.065 -7.778 1.00 79.81 131 LEU A C 1
ATOM 999 O O . LEU A 1 131 ? 4.128 -14.757 -6.620 1.00 79.81 131 LEU A O 1
ATOM 1003 N N . ASN A 1 132 ? 5.569 -14.814 -8.335 1.00 90.25 132 ASN A N 1
ATOM 1004 C CA . ASN A 1 132 ? 6.649 -14.065 -7.693 1.00 90.25 132 ASN A CA 1
ATOM 1005 C C . ASN A 1 132 ? 7.063 -12.834 -8.513 1.00 90.25 132 ASN A C 1
ATOM 1007 O O . ASN A 1 132 ? 8.140 -12.284 -8.298 1.00 90.25 132 ASN A O 1
ATOM 1011 N N . ILE A 1 133 ? 6.217 -12.395 -9.449 1.00 94.50 133 ILE A N 1
ATOM 1012 C CA . ILE A 1 133 ? 6.395 -11.141 -10.179 1.00 94.50 133 ILE A CA 1
ATOM 1013 C C . ILE A 1 133 ? 5.108 -10.315 -10.160 1.00 94.50 133 ILE A C 1
ATOM 1015 O O . ILE A 1 133 ? 4.011 -10.867 -10.246 1.00 94.50 133 ILE A O 1
ATOM 1019 N N . VAL A 1 134 ? 5.256 -8.996 -10.076 1.00 95.81 134 VAL A N 1
ATOM 1020 C CA . VAL A 1 134 ? 4.177 -8.007 -10.174 1.00 95.81 134 VAL A CA 1
ATOM 1021 C C . VAL A 1 134 ? 4.431 -7.121 -11.385 1.00 95.81 134 VAL A C 1
ATOM 1023 O O . VAL A 1 134 ? 5.558 -6.690 -11.628 1.00 95.81 134 VAL A O 1
ATOM 1026 N N . LEU A 1 135 ? 3.385 -6.869 -12.163 1.00 96.56 135 LEU A N 1
ATOM 1027 C CA . LEU A 1 135 ? 3.476 -6.162 -13.436 1.00 96.56 135 LEU A CA 1
ATOM 1028 C C . LEU A 1 135 ? 3.007 -4.710 -13.300 1.00 96.56 135 LEU A C 1
ATOM 1030 O O . LEU A 1 135 ? 2.006 -4.457 -12.635 1.00 96.56 135 LEU A O 1
ATOM 1034 N N . PHE A 1 136 ? 3.681 -3.782 -13.972 1.00 97.44 136 PHE A N 1
ATOM 1035 C CA . PHE A 1 136 ? 3.368 -2.354 -14.057 1.00 97.44 136 PHE A CA 1
ATOM 1036 C C . PHE A 1 136 ? 3.334 -1.930 -15.518 1.00 97.44 136 PHE A C 1
ATOM 1038 O O . PHE A 1 136 ? 4.318 -2.123 -16.232 1.00 97.44 136 PHE A O 1
ATOM 1045 N N . ASP A 1 137 ? 2.231 -1.337 -15.962 1.00 94.44 137 ASP A N 1
ATOM 1046 C CA . ASP A 1 137 ? 2.147 -0.805 -17.320 1.00 94.44 137 ASP A CA 1
ATOM 1047 C C . ASP A 1 137 ? 2.417 0.712 -17.394 1.00 94.44 137 ASP A C 1
ATOM 1049 O O . ASP A 1 137 ? 2.670 1.381 -16.390 1.00 94.44 137 ASP A O 1
ATOM 1053 N N . GLY A 1 138 ? 2.367 1.272 -18.605 1.00 92.00 138 GLY A N 1
ATOM 1054 C CA . GLY A 1 138 ? 2.545 2.708 -18.811 1.00 92.00 138 GLY A CA 1
ATOM 1055 C C . GLY A 1 138 ? 1.448 3.578 -18.185 1.00 92.00 138 GLY A C 1
ATOM 1056 O O . GLY A 1 138 ? 1.726 4.726 -17.845 1.00 92.00 138 GLY A O 1
ATOM 1057 N N . ALA A 1 139 ? 0.229 3.059 -17.999 1.00 92.38 139 ALA A N 1
ATOM 1058 C CA . ALA A 1 139 ? -0.841 3.789 -17.323 1.00 92.38 139 ALA A CA 1
ATOM 1059 C C . ALA A 1 139 ? -0.591 3.850 -15.809 1.00 92.38 139 ALA A C 1
ATOM 1061 O O . ALA A 1 139 ? -0.789 4.900 -15.202 1.00 92.38 139 ALA A O 1
ATOM 1062 N N . ASP A 1 140 ? -0.085 2.766 -15.215 1.00 95.50 140 ASP A N 1
ATOM 1063 C CA . ASP A 1 140 ? 0.340 2.727 -13.816 1.00 95.50 140 ASP A CA 1
ATOM 1064 C C . ASP A 1 140 ? 1.466 3.735 -13.554 1.00 95.50 140 ASP A C 1
ATOM 1066 O O . ASP A 1 140 ? 1.395 4.504 -12.597 1.00 95.50 140 ASP A O 1
ATOM 1070 N N . VAL A 1 141 ? 2.483 3.771 -14.426 1.00 94.69 141 VAL A N 1
ATOM 1071 C CA . VAL A 1 141 ? 3.578 4.754 -14.340 1.00 94.69 141 VAL A CA 1
ATOM 1072 C C . VAL A 1 141 ? 3.048 6.177 -14.532 1.00 94.69 141 VAL A C 1
ATOM 1074 O O . VAL A 1 141 ? 3.456 7.080 -13.808 1.00 94.69 141 VAL A O 1
ATOM 1077 N N . GLY A 1 142 ? 2.100 6.382 -15.451 1.00 93.19 142 GLY A N 1
ATOM 1078 C CA . GLY A 1 142 ? 1.453 7.678 -15.668 1.00 93.19 142 GLY A CA 1
ATOM 1079 C C . GLY A 1 142 ? 0.794 8.235 -14.404 1.00 93.19 142 GLY A C 1
ATOM 1080 O O . GLY A 1 142 ? 0.990 9.402 -14.083 1.00 93.19 142 GLY A O 1
ATOM 1081 N N . LEU A 1 143 ? 0.101 7.393 -13.630 1.00 93.81 143 LEU A N 1
ATOM 1082 C CA . LEU A 1 143 ? -0.509 7.802 -12.357 1.00 93.81 143 LEU A CA 1
ATOM 1083 C C . LEU A 1 143 ? 0.521 8.284 -11.327 1.00 93.81 143 LEU A C 1
ATOM 1085 O O . LEU A 1 143 ? 0.226 9.191 -10.549 1.00 93.81 143 LEU A O 1
ATOM 1089 N N . VAL A 1 144 ? 1.716 7.690 -11.325 1.00 94.81 144 VAL A N 1
ATOM 1090 C CA . VAL A 1 144 ? 2.826 8.102 -10.454 1.00 94.81 144 VAL A CA 1
ATOM 1091 C C . VAL A 1 144 ? 3.440 9.418 -10.936 1.00 94.81 144 VAL A C 1
ATOM 1093 O O . VAL A 1 144 ? 3.695 10.317 -10.141 1.00 94.81 144 VAL A O 1
ATOM 1096 N N . VAL A 1 145 ? 3.627 9.573 -12.249 1.00 93.38 145 VAL A N 1
ATOM 1097 C CA . VAL A 1 145 ? 4.143 10.812 -12.863 1.00 93.38 145 VAL A CA 1
ATOM 1098 C C . VAL A 1 145 ? 3.208 11.997 -12.606 1.00 93.38 145 VAL A C 1
ATOM 1100 O O . VAL A 1 145 ? 3.678 13.105 -12.355 1.00 93.38 145 VAL A O 1
ATOM 1103 N N . GLU A 1 146 ? 1.897 11.760 -12.640 1.00 91.94 146 GLU A N 1
ATOM 1104 C CA . GLU A 1 146 ? 0.843 12.740 -12.346 1.00 91.94 146 GLU A CA 1
ATOM 1105 C C . GLU A 1 146 ? 0.639 13.002 -10.844 1.00 91.94 146 GLU A C 1
ATOM 1107 O O . GLU A 1 146 ? -0.283 13.730 -10.477 1.00 91.94 146 GLU A O 1
ATOM 1112 N N . ASP A 1 147 ? 1.471 12.413 -9.978 1.00 90.75 147 ASP A N 1
ATOM 1113 C CA . ASP A 1 147 ? 1.417 12.569 -8.519 1.00 90.75 147 ASP A CA 1
ATOM 1114 C C . ASP A 1 147 ? 0.077 12.113 -7.899 1.00 90.75 147 ASP A C 1
ATOM 1116 O O . ASP A 1 147 ? -0.307 12.518 -6.804 1.00 90.75 147 ASP A O 1
ATOM 1120 N N . GLN A 1 148 ? -0.665 11.232 -8.587 1.00 88.06 148 GLN A N 1
ATOM 1121 C CA . GLN A 1 148 ? -1.900 10.653 -8.042 1.00 88.06 148 GLN A CA 1
ATOM 1122 C C . GLN A 1 148 ? -1.615 9.588 -6.975 1.00 88.06 148 GLN A C 1
ATOM 1124 O O . GLN A 1 148 ? -2.490 9.281 -6.157 1.00 88.06 148 GLN A O 1
ATOM 1129 N N . ILE A 1 149 ? -0.424 8.986 -7.012 1.00 89.44 149 ILE A N 1
ATOM 1130 C CA . ILE A 1 149 ? 0.056 7.993 -6.054 1.00 89.44 149 ILE A CA 1
ATOM 1131 C C . ILE A 1 149 ? 1.586 7.921 -6.083 1.00 89.44 149 ILE A C 1
ATOM 1133 O O . ILE A 1 149 ? 2.187 7.870 -7.149 1.00 89.44 149 ILE A O 1
ATOM 1137 N N . ASP A 1 150 ? 2.208 7.861 -4.910 1.00 91.06 150 ASP A N 1
ATOM 1138 C CA . ASP A 1 150 ? 3.643 7.598 -4.788 1.00 91.06 150 ASP A CA 1
ATOM 1139 C C . ASP A 1 150 ? 4.010 6.165 -5.241 1.00 91.06 150 ASP A C 1
ATOM 1141 O O . ASP A 1 150 ? 3.234 5.218 -5.066 1.00 91.06 150 ASP A O 1
ATOM 1145 N N . ILE A 1 151 ? 5.212 5.977 -5.796 1.00 96.44 151 ILE A N 1
ATOM 1146 C CA . ILE A 1 151 ? 5.657 4.681 -6.323 1.00 96.44 151 ILE A CA 1
ATOM 1147 C C . ILE A 1 151 ? 5.785 3.602 -5.242 1.00 96.44 151 ILE A C 1
ATOM 1149 O O . ILE A 1 151 ? 5.410 2.452 -5.488 1.00 96.44 151 ILE A O 1
ATOM 1153 N N . ALA A 1 152 ? 6.255 3.934 -4.036 1.00 94.94 152 ALA A N 1
ATOM 1154 C CA . ALA A 1 152 ? 6.360 2.969 -2.945 1.00 94.94 152 ALA A CA 1
ATOM 1155 C C . ALA A 1 152 ? 4.962 2.488 -2.540 1.00 94.94 152 ALA A C 1
ATOM 1157 O O . ALA A 1 152 ? 4.715 1.288 -2.384 1.00 94.94 152 ALA A O 1
ATOM 1158 N N . LYS A 1 153 ? 4.004 3.419 -2.448 1.00 89.75 153 LYS A N 1
ATOM 1159 C CA . LYS A 1 153 ? 2.592 3.100 -2.196 1.00 89.75 153 LYS A CA 1
ATOM 1160 C C . LYS A 1 153 ? 1.978 2.263 -3.321 1.00 89.75 153 LYS A C 1
ATOM 1162 O O . LYS A 1 153 ? 1.293 1.281 -3.029 1.00 89.75 153 LYS A O 1
ATOM 1167 N N . ALA A 1 154 ? 2.261 2.588 -4.581 1.00 95.44 154 ALA A N 1
ATOM 1168 C CA . ALA A 1 154 ? 1.814 1.813 -5.735 1.00 95.44 154 ALA A CA 1
ATOM 1169 C C . ALA A 1 154 ? 2.333 0.367 -5.684 1.00 95.44 154 ALA A C 1
ATOM 1171 O O . ALA A 1 154 ? 1.548 -0.571 -5.839 1.00 95.44 154 ALA A O 1
ATOM 1172 N N . ILE A 1 155 ? 3.623 0.166 -5.387 1.00 96.44 155 ILE A N 1
ATOM 1173 C CA . ILE A 1 155 ? 4.227 -1.164 -5.215 1.00 96.44 155 ILE A CA 1
ATOM 1174 C C . ILE A 1 155 ? 3.532 -1.947 -4.105 1.00 96.44 155 ILE A C 1
ATOM 1176 O O . ILE A 1 155 ? 3.095 -3.073 -4.350 1.00 96.44 155 ILE A O 1
ATOM 1180 N N . ARG A 1 156 ? 3.336 -1.351 -2.924 1.00 93.62 156 ARG A N 1
ATOM 1181 C CA . ARG A 1 156 ? 2.615 -1.998 -1.813 1.00 93.62 156 ARG A CA 1
ATOM 1182 C C . ARG A 1 156 ? 1.204 -2.426 -2.214 1.00 93.62 156 ARG A C 1
ATOM 1184 O O . ARG A 1 156 ? 0.796 -3.551 -1.923 1.00 93.62 156 ARG A O 1
ATOM 1191 N N . TRP A 1 157 ? 0.470 -1.559 -2.909 1.00 92.25 157 TRP A N 1
ATOM 1192 C CA . TRP A 1 157 ? -0.895 -1.846 -3.351 1.00 92.25 157 TRP A CA 1
ATOM 1193 C C . TRP A 1 157 ? -0.945 -2.985 -4.366 1.00 92.25 157 TRP A C 1
ATOM 1195 O O . TRP A 1 157 ? -1.752 -3.902 -4.208 1.00 92.25 157 TRP A O 1
ATOM 1205 N N . LYS A 1 158 ? -0.061 -2.985 -5.371 1.00 93.50 158 LYS A N 1
ATOM 1206 C CA . LYS A 1 158 ? -0.024 -4.067 -6.364 1.00 93.50 158 LYS A CA 1
ATOM 1207 C C . LYS A 1 158 ? 0.457 -5.389 -5.764 1.00 93.50 158 LYS A C 1
ATOM 1209 O O . LYS A 1 158 ? -0.106 -6.426 -6.100 1.00 93.50 158 LYS A O 1
ATOM 1214 N N . LEU A 1 159 ? 1.431 -5.368 -4.848 1.00 92.44 159 LEU A N 1
ATOM 1215 C CA . LEU A 1 159 ? 1.875 -6.559 -4.110 1.00 92.44 159 LEU A CA 1
ATOM 1216 C C . LEU A 1 159 ? 0.731 -7.177 -3.309 1.00 92.44 159 LEU A C 1
ATOM 1218 O O . LEU A 1 159 ? 0.501 -8.384 -3.381 1.00 92.44 159 LEU A O 1
ATOM 1222 N N . ARG A 1 160 ? -0.010 -6.348 -2.570 1.00 87.00 160 ARG A N 1
ATOM 1223 C CA . ARG A 1 160 ? -1.156 -6.805 -1.791 1.00 87.00 160 ARG A CA 1
ATOM 1224 C C . ARG A 1 160 ? -2.263 -7.352 -2.687 1.00 87.00 160 ARG A C 1
ATOM 1226 O O . ARG A 1 160 ? -2.756 -8.445 -2.431 1.00 87.00 160 ARG A O 1
ATOM 1233 N N . ALA A 1 161 ? -2.607 -6.632 -3.753 1.00 85.94 161 ALA A N 1
ATOM 1234 C CA . ALA A 1 161 ? -3.601 -7.086 -4.717 1.00 85.94 161 ALA A CA 1
ATOM 1235 C C . ALA A 1 161 ? -3.208 -8.436 -5.332 1.00 85.94 161 ALA A C 1
ATOM 1237 O O . ALA A 1 161 ? -4.042 -9.337 -5.397 1.00 85.94 161 ALA A O 1
ATOM 1238 N N . ALA A 1 162 ? -1.942 -8.611 -5.719 1.00 87.88 162 ALA A N 1
ATOM 1239 C CA . ALA A 1 162 ? -1.442 -9.871 -6.257 1.00 87.88 162 ALA A CA 1
ATOM 1240 C C . ALA A 1 162 ? -1.525 -11.016 -5.236 1.00 87.88 162 ALA A C 1
ATOM 1242 O O . ALA A 1 162 ? -1.942 -12.119 -5.590 1.00 87.88 162 ALA A O 1
ATOM 1243 N N . ALA A 1 163 ? -1.197 -10.750 -3.968 1.00 85.31 163 ALA A N 1
ATOM 1244 C CA . ALA A 1 163 ? -1.294 -11.732 -2.891 1.00 85.31 163 ALA A CA 1
ATOM 1245 C C . ALA A 1 163 ? -2.747 -12.140 -2.575 1.00 85.31 163 ALA A C 1
ATOM 1247 O O . ALA A 1 163 ? -3.002 -13.308 -2.297 1.00 85.31 163 ALA A O 1
ATOM 1248 N N . GLU A 1 164 ? -3.695 -11.199 -2.622 1.00 82.62 164 GLU A N 1
ATOM 1249 C CA . GLU A 1 164 ? -5.110 -11.445 -2.297 1.00 82.62 164 GLU A CA 1
ATOM 1250 C C . GLU A 1 164 ? -5.890 -12.083 -3.455 1.00 82.62 164 GLU A C 1
ATOM 1252 O O . GLU A 1 164 ? -6.746 -12.936 -3.230 1.00 82.62 164 GLU A O 1
ATOM 1257 N N . SER A 1 165 ? -5.614 -11.672 -4.695 1.00 82.56 165 SER A N 1
ATOM 1258 C CA . SER A 1 165 ? -6.393 -12.086 -5.873 1.00 82.56 165 SER A CA 1
ATOM 1259 C C . SER A 1 165 ? -5.721 -13.162 -6.724 1.00 82.56 165 SER A C 1
ATOM 1261 O O . SER A 1 165 ? -6.369 -13.742 -7.593 1.00 82.56 165 SER A O 1
ATOM 1263 N N . GLY A 1 166 ? -4.433 -13.441 -6.498 1.00 83.81 166 GLY A N 1
ATOM 1264 C CA . GLY A 1 166 ? -3.691 -14.419 -7.289 1.00 83.81 166 GLY A CA 1
ATOM 1265 C C . GLY A 1 166 ? -3.508 -14.000 -8.750 1.00 83.81 166 GLY A C 1
ATOM 1266 O O . GLY A 1 166 ? -3.441 -14.864 -9.620 1.00 83.81 166 GLY A O 1
ATOM 1267 N N . THR A 1 167 ? -3.438 -12.696 -9.038 1.00 87.94 167 THR A N 1
ATOM 1268 C CA . THR A 1 167 ? -3.083 -12.165 -10.365 1.00 87.94 167 THR A CA 1
ATOM 1269 C C . THR A 1 167 ? -1.792 -11.346 -10.300 1.00 87.94 167 THR A C 1
ATOM 1271 O O . THR A 1 167 ? -1.650 -10.503 -9.416 1.00 87.94 167 THR A O 1
ATOM 1274 N N . PRO A 1 168 ? -0.837 -11.527 -11.231 1.00 89.56 168 PRO A N 1
ATOM 1275 C CA . PRO A 1 168 ? 0.380 -10.713 -11.267 1.00 89.56 168 PRO A CA 1
ATOM 1276 C C . PRO A 1 168 ? 0.116 -9.276 -11.743 1.00 89.56 168 PRO A C 1
ATOM 1278 O O . PRO A 1 168 ? 0.987 -8.413 -11.619 1.00 89.56 168 PRO A O 1
ATOM 1281 N N . TYR A 1 169 ? -1.063 -9.012 -12.315 1.00 92.12 169 TYR A N 1
ATOM 1282 C CA . TYR A 1 169 ? -1.424 -7.718 -12.876 1.00 92.12 169 TYR A CA 1
ATOM 1283 C C . TYR A 1 169 ? -2.864 -7.349 -12.540 1.00 92.12 169 TYR A C 1
ATOM 1285 O O . TYR A 1 169 ? -3.813 -8.012 -12.958 1.00 92.12 169 TYR A O 1
ATOM 1293 N N . LEU A 1 170 ? -2.994 -6.246 -11.811 1.00 90.12 170 LEU A N 1
ATOM 1294 C CA . LEU A 1 170 ? -4.230 -5.499 -11.635 1.00 90.12 170 LEU A CA 1
ATOM 1295 C C . LEU A 1 170 ? -3.934 -4.038 -12.006 1.00 90.12 170 LEU A C 1
ATOM 1297 O O . LEU A 1 170 ? -2.907 -3.534 -11.549 1.00 90.12 170 LEU A O 1
ATOM 1301 N N . PRO A 1 171 ? -4.754 -3.341 -12.805 1.00 91.12 171 PRO A N 1
ATOM 1302 C CA . PRO A 1 171 ? -4.508 -1.933 -13.111 1.00 91.12 171 PRO A CA 1
ATOM 1303 C C . PRO A 1 171 ? -4.510 -1.068 -11.842 1.00 91.12 171 PRO A C 1
ATOM 1305 O O . PRO A 1 171 ? -5.417 -1.157 -11.012 1.00 91.12 171 PRO A O 1
ATOM 1308 N N . LEU A 1 172 ? -3.518 -0.191 -11.683 1.00 92.00 172 LEU A N 1
ATOM 1309 C CA . LEU A 1 172 ? -3.398 0.674 -10.504 1.00 92.00 172 LEU A CA 1
ATOM 1310 C C . LEU A 1 172 ? -4.556 1.675 -10.410 1.00 92.00 172 LEU A C 1
ATOM 1312 O O . LEU A 1 172 ? -5.000 2.017 -9.315 1.00 92.00 172 LEU A O 1
ATOM 1316 N N . ASN A 1 173 ? -5.107 2.088 -11.554 1.00 89.62 173 ASN A N 1
ATOM 1317 C CA . ASN A 1 173 ? -6.310 2.917 -11.611 1.00 89.62 173 ASN A CA 1
ATOM 1318 C C . ASN A 1 173 ? -7.519 2.235 -10.947 1.00 89.62 173 ASN A C 1
ATOM 1320 O O . ASN A 1 173 ? -8.308 2.900 -10.277 1.00 89.62 173 ASN A O 1
ATOM 1324 N N . ASP A 1 174 ? -7.658 0.916 -11.093 1.00 84.75 174 ASP A N 1
ATOM 1325 C CA . ASP A 1 174 ? -8.757 0.163 -10.481 1.00 84.75 174 ASP A CA 1
ATOM 1326 C C . ASP A 1 174 ? -8.579 0.081 -8.961 1.00 84.75 174 ASP A C 1
ATOM 1328 O O . ASP A 1 174 ? -9.551 0.213 -8.213 1.00 84.75 174 ASP A O 1
ATOM 1332 N N . LEU A 1 175 ? -7.332 -0.032 -8.491 1.00 84.81 175 LEU A N 1
ATOM 1333 C CA . LEU A 1 175 ? -6.993 0.042 -7.067 1.00 84.81 175 LEU A CA 1
ATOM 1334 C C . LEU A 1 175 ? -7.286 1.435 -6.491 1.00 84.81 175 LEU A C 1
ATOM 1336 O O . LEU A 1 175 ? -7.910 1.540 -5.439 1.00 84.81 175 LEU A O 1
ATOM 1340 N N . LEU A 1 176 ? -6.932 2.513 -7.201 1.00 82.31 176 LEU A N 1
ATOM 1341 C CA . LEU A 1 176 ? -7.268 3.891 -6.812 1.00 82.31 176 LEU A CA 1
ATOM 1342 C C . LEU A 1 176 ? -8.776 4.144 -6.790 1.00 82.31 176 LEU A C 1
ATOM 1344 O O . LEU A 1 176 ? -9.284 4.797 -5.877 1.00 82.31 176 LEU A O 1
ATOM 1348 N N . ARG A 1 177 ? -9.519 3.625 -7.772 1.00 76.00 177 ARG A N 1
ATOM 1349 C CA . ARG A 1 177 ? -10.986 3.706 -7.786 1.00 76.00 177 ARG A CA 1
ATOM 1350 C C . ARG A 1 177 ? -11.583 2.959 -6.604 1.00 76.00 177 ARG A C 1
ATOM 1352 O O . ARG A 1 177 ? -12.434 3.516 -5.918 1.00 76.00 177 ARG A O 1
ATOM 1359 N N . SER A 1 178 ? -11.094 1.755 -6.329 1.00 67.75 178 SER A N 1
ATOM 1360 C CA . SER A 1 178 ? -11.519 0.946 -5.184 1.00 67.75 178 SER A CA 1
ATOM 1361 C C . SER A 1 178 ? -11.211 1.642 -3.854 1.00 67.75 178 SER A C 1
ATOM 1363 O O . SER A 1 178 ? -12.059 1.655 -2.962 1.00 67.75 178 SER A O 1
ATOM 1365 N N . ALA A 1 179 ? -10.062 2.323 -3.760 1.00 64.62 179 ALA A N 1
ATOM 1366 C CA . ALA A 1 179 ? -9.695 3.203 -2.648 1.00 64.62 179 ALA A CA 1
ATOM 1367 C C . ALA A 1 179 ? -10.723 4.310 -2.414 1.00 64.62 179 ALA A C 1
ATOM 1369 O O . ALA A 1 179 ? -11.226 4.479 -1.304 1.00 64.62 179 ALA A O 1
ATOM 1370 N N . ARG A 1 180 ? -11.054 5.048 -3.479 1.00 63.56 180 ARG A N 1
ATOM 1371 C CA . ARG A 1 180 ? -11.980 6.188 -3.437 1.00 63.56 180 ARG A CA 1
ATOM 1372 C C . ARG A 1 180 ? -13.423 5.759 -3.160 1.00 63.56 180 ARG A C 1
ATO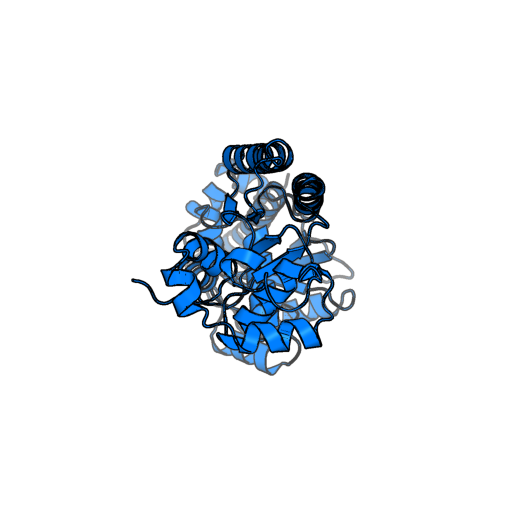M 1374 O O . ARG A 1 180 ? -14.154 6.495 -2.508 1.00 63.56 180 ARG A O 1
ATOM 1381 N N . LEU A 1 181 ? -13.829 4.588 -3.652 1.00 54.06 181 LEU A N 1
ATOM 1382 C CA . LEU A 1 181 ? -15.182 4.040 -3.497 1.00 54.06 181 LEU A CA 1
ATOM 1383 C C . LEU A 1 181 ? -15.365 3.212 -2.215 1.00 54.06 181 LEU A C 1
ATOM 1385 O O . LEU A 1 181 ? -16.482 2.791 -1.924 1.00 54.06 181 LEU A O 1
ATOM 1389 N N . GLY A 1 182 ? -14.299 2.968 -1.445 1.00 52.41 182 GLY A N 1
ATOM 1390 C CA . GLY A 1 182 ? -14.350 2.147 -0.231 1.00 52.41 182 GLY A CA 1
ATOM 1391 C C . GLY A 1 182 ? -14.614 0.656 -0.488 1.00 52.41 182 GLY A C 1
ATOM 1392 O O . GLY A 1 182 ? -14.927 -0.077 0.449 1.00 52.41 182 GLY A O 1
ATOM 1393 N N . THR A 1 183 ? -14.488 0.188 -1.733 1.00 53.59 183 THR A N 1
ATOM 1394 C CA . THR A 1 183 ? -14.718 -1.206 -2.138 1.00 53.59 183 THR A CA 1
ATOM 1395 C C . THR A 1 183 ? -13.432 -2.033 -2.018 1.00 53.59 183 THR A C 1
ATOM 1397 O O . THR A 1 183 ? -12.712 -2.253 -2.980 1.00 53.59 183 THR A O 1
ATOM 1400 N N . THR A 1 184 ? -13.123 -2.410 -0.779 1.00 49.56 184 THR A N 1
ATOM 1401 C CA . THR A 1 184 ? -12.521 -3.663 -0.255 1.00 49.56 184 THR A CA 1
ATOM 1402 C C . THR A 1 184 ? -11.732 -4.646 -1.151 1.00 49.56 184 THR A C 1
ATOM 1404 O O . THR A 1 184 ? -11.888 -5.853 -0.980 1.00 49.56 184 THR A O 1
ATOM 1407 N N . VAL A 1 185 ? -10.828 -4.210 -2.031 1.00 49.53 185 VAL A N 1
ATOM 1408 C CA . VAL A 1 185 ? -9.726 -5.078 -2.507 1.00 49.53 185 VAL A CA 1
ATOM 1409 C C . VAL A 1 185 ? -8.407 -4.310 -2.424 1.00 49.53 185 VAL A C 1
ATOM 1411 O O . VAL A 1 185 ? -8.283 -3.232 -3.001 1.00 49.53 185 VAL A O 1
ATOM 1414 N N . GLY A 1 186 ? -7.426 -4.837 -1.683 1.00 51.72 186 GLY A N 1
ATOM 1415 C CA . GLY A 1 186 ? -6.049 -4.331 -1.681 1.00 51.72 186 GLY A CA 1
ATOM 1416 C C . GLY A 1 186 ? -5.734 -3.063 -0.874 1.00 51.72 186 GLY A C 1
ATOM 1417 O O . GLY A 1 186 ? -4.589 -2.615 -0.910 1.00 51.72 186 GLY A O 1
ATOM 1418 N N . LEU A 1 187 ? -6.677 -2.476 -0.127 1.00 51.31 187 LEU A N 1
ATOM 1419 C CA . LEU A 1 187 ? -6.391 -1.287 0.695 1.00 51.31 187 LEU A CA 1
ATOM 1420 C C . LEU A 1 187 ? -5.810 -1.655 2.062 1.00 51.31 187 LEU A C 1
ATOM 1422 O O . LEU A 1 187 ? -6.325 -2.581 2.697 1.00 51.31 187 LEU A O 1
ATOM 1426 N N . PRO A 1 188 ? -4.794 -0.918 2.566 1.00 59.88 188 PRO A N 1
ATOM 1427 C CA . PRO A 1 188 ? -4.392 -1.018 3.966 1.00 59.88 188 PRO A CA 1
ATOM 1428 C C . PRO A 1 188 ? -5.627 -0.835 4.863 1.00 59.88 188 PRO A C 1
ATOM 1430 O O . PRO A 1 188 ? -6.473 0.012 4.554 1.00 59.88 188 PRO A O 1
ATOM 1433 N N . PRO A 1 189 ? -5.790 -1.662 5.914 1.00 73.00 189 PRO A N 1
ATOM 1434 C CA . PRO A 1 189 ? -6.904 -1.484 6.832 1.00 73.00 189 PRO A CA 1
ATOM 1435 C C . PRO A 1 189 ? -6.871 -0.067 7.411 1.00 73.00 189 PRO A C 1
ATOM 1437 O O . PRO A 1 189 ? -5.796 0.487 7.630 1.00 73.00 189 PRO A O 1
ATOM 1440 N N . ARG A 1 190 ? -8.041 0.524 7.668 1.00 85.12 190 ARG A N 1
ATOM 1441 C CA . ARG A 1 190 ? -8.104 1.788 8.410 1.00 85.12 190 ARG A CA 1
ATOM 1442 C C . ARG A 1 190 ? -7.574 1.540 9.816 1.00 85.12 190 ARG A C 1
ATOM 1444 O O . ARG A 1 190 ? -8.143 0.717 10.532 1.00 85.12 190 ARG A O 1
ATOM 1451 N N . THR A 1 191 ? -6.513 2.234 10.203 1.00 92.56 191 THR A N 1
ATOM 1452 C CA . THR A 1 191 ? -5.978 2.147 11.561 1.00 92.56 191 THR A CA 1
ATOM 1453 C C . THR A 1 191 ? -6.846 2.977 12.493 1.00 92.56 191 THR A C 1
ATOM 1455 O O . THR A 1 191 ? -7.021 4.181 12.284 1.00 92.56 191 THR A O 1
ATOM 1458 N N . VAL A 1 192 ? -7.406 2.336 13.515 1.00 96.19 192 VAL A N 1
ATOM 1459 C CA . VAL A 1 192 ? -8.257 2.989 14.507 1.00 96.19 192 VAL A CA 1
ATOM 1460 C C . VAL A 1 192 ? -7.745 2.677 15.908 1.00 96.19 192 VAL A C 1
ATOM 1462 O O . VAL A 1 192 ? -7.720 1.523 16.329 1.00 96.19 192 VAL A O 1
ATOM 1465 N N . PHE A 1 193 ? -7.342 3.714 16.633 1.00 96.19 193 PHE A N 1
ATOM 1466 C CA . PHE A 1 193 ? -6.911 3.619 18.021 1.00 96.19 193 PHE A CA 1
ATOM 1467 C C . PHE A 1 193 ? -8.104 3.805 18.950 1.00 96.19 193 PHE A C 1
ATOM 1469 O O . PHE A 1 193 ? -8.890 4.736 18.776 1.00 96.19 193 PHE A O 1
ATOM 1476 N N . VAL A 1 194 ? -8.215 2.930 19.943 1.00 94.94 194 VAL A N 1
ATOM 1477 C CA . VAL A 1 194 ? -9.266 2.958 20.967 1.00 94.94 194 VAL A CA 1
ATOM 1478 C C . VAL A 1 194 ? -8.625 2.906 22.348 1.00 94.94 194 VAL A C 1
ATOM 1480 O O . VAL A 1 194 ? -7.528 2.363 22.499 1.00 94.94 194 VAL A O 1
ATOM 1483 N N . GLU A 1 195 ? -9.270 3.486 23.359 1.00 89.75 195 GLU A N 1
ATOM 1484 C CA . GLU A 1 195 ? -8.670 3.618 24.690 1.00 89.75 195 GLU A CA 1
ATOM 1485 C C . GLU A 1 195 ? -8.298 2.265 25.294 1.00 89.75 195 GLU A C 1
ATOM 1487 O O . GLU A 1 195 ? -7.171 2.060 25.758 1.00 89.75 195 GLU A O 1
ATOM 1492 N N . GLY A 1 196 ? -9.230 1.319 25.276 1.00 88.75 196 GLY A N 1
ATOM 1493 C CA . GLY A 1 196 ? -9.117 0.059 25.979 1.00 88.75 196 GLY A CA 1
ATOM 1494 C C . GLY A 1 196 ? -9.390 -1.161 25.114 1.00 88.75 196 GLY A C 1
ATOM 1495 O O . GLY A 1 196 ? -10.013 -1.132 24.057 1.00 88.75 196 GLY A O 1
ATOM 1496 N N . ARG A 1 197 ? -8.958 -2.309 25.642 1.00 88.00 197 ARG A N 1
ATOM 1497 C CA . ARG A 1 197 ? -9.295 -3.625 25.083 1.00 88.00 197 ARG A CA 1
ATOM 1498 C C . ARG A 1 197 ? -10.802 -3.903 25.127 1.00 88.00 197 ARG A C 1
ATOM 1500 O O . ARG A 1 197 ? -11.297 -4.751 24.395 1.00 88.00 197 ARG A O 1
ATOM 1507 N N . PHE A 1 198 ? -11.523 -3.243 26.028 1.00 88.25 198 PHE A N 1
ATOM 1508 C CA . PHE A 1 198 ? -12.973 -3.354 26.090 1.00 88.25 198 PHE A CA 1
ATOM 1509 C C . PHE A 1 198 ? -13.620 -2.797 24.815 1.00 88.25 198 PHE A C 1
ATOM 1511 O O . PHE A 1 198 ? -14.378 -3.516 24.168 1.00 88.25 198 PHE A O 1
ATOM 1518 N N . ASP A 1 199 ? -13.233 -1.589 24.408 1.00 91.44 199 ASP A N 1
ATOM 1519 C CA . ASP A 1 199 ? -13.743 -0.914 23.208 1.00 91.44 199 ASP A CA 1
ATOM 1520 C C . ASP A 1 199 ? -13.437 -1.713 21.947 1.00 91.44 199 ASP A C 1
ATOM 1522 O O . ASP A 1 199 ? -14.316 -1.948 21.119 1.00 91.44 199 ASP A O 1
ATOM 1526 N N . GLU A 1 200 ? -12.199 -2.208 21.851 1.00 92.88 200 GLU A N 1
ATOM 1527 C CA . GLU A 1 200 ? -11.756 -3.113 20.789 1.00 92.88 200 GLU A CA 1
ATOM 1528 C C . GLU A 1 200 ? -12.714 -4.307 20.651 1.00 92.88 200 GLU A C 1
ATOM 1530 O O . GLU A 1 200 ? -13.239 -4.554 19.568 1.00 92.88 200 GLU A O 1
ATOM 1535 N N . LEU A 1 201 ? -13.026 -4.995 21.755 1.00 90.88 201 LEU A N 1
ATOM 1536 C CA . LEU A 1 201 ? -13.925 -6.153 21.746 1.00 90.88 201 LEU A CA 1
ATOM 1537 C C . LEU A 1 201 ? -15.374 -5.795 21.386 1.00 90.88 201 LEU A C 1
ATOM 1539 O O . LEU A 1 201 ? -16.043 -6.585 20.717 1.00 90.88 201 LEU A O 1
ATOM 1543 N N . VAL A 1 202 ? -15.875 -4.640 21.835 1.00 92.69 202 VAL A N 1
ATOM 1544 C CA . VAL A 1 202 ? -17.230 -4.171 21.503 1.00 92.69 202 VAL A CA 1
ATOM 1545 C C . VAL A 1 202 ? -17.340 -3.877 20.006 1.00 92.69 202 VAL A C 1
ATOM 1547 O O . VAL A 1 202 ? -18.297 -4.317 19.364 1.00 92.69 202 VAL A O 1
ATOM 1550 N N . PHE A 1 203 ? -16.362 -3.178 19.428 1.00 95.19 203 PHE A N 1
ATOM 1551 C CA . PHE A 1 203 ? -16.360 -2.881 17.997 1.00 95.19 203 PHE A CA 1
ATOM 1552 C C . PHE A 1 203 ? -16.148 -4.134 17.146 1.00 95.19 203 PHE A C 1
ATOM 1554 O O . PHE A 1 203 ? -16.852 -4.296 16.152 1.00 95.19 203 PHE A O 1
ATOM 1561 N N . GLU A 1 204 ? -15.249 -5.043 17.535 1.00 90.94 204 GLU A N 1
ATOM 1562 C CA . GLU A 1 204 ? -15.082 -6.338 16.860 1.00 90.94 204 GLU A CA 1
ATOM 1563 C C . GLU A 1 204 ? -16.398 -7.120 16.811 1.00 90.94 204 GLU A C 1
ATOM 1565 O O . GLU A 1 204 ? -16.815 -7.553 15.737 1.00 90.94 204 GLU A O 1
ATOM 1570 N N . TYR A 1 205 ? -17.099 -7.232 17.945 1.00 92.19 205 TYR A N 1
ATOM 1571 C CA . TYR A 1 205 ? -18.389 -7.918 18.007 1.00 92.19 205 TYR A CA 1
ATOM 1572 C C . TYR A 1 205 ? -19.401 -7.327 17.016 1.00 92.19 205 TYR A C 1
ATOM 1574 O O . TYR A 1 205 ? -20.026 -8.056 16.245 1.00 92.19 205 TYR A O 1
ATOM 1582 N N . TRP A 1 206 ? -19.560 -6.002 16.999 1.00 93.12 206 TRP A N 1
ATOM 1583 C CA . TRP A 1 206 ? -20.539 -5.366 16.119 1.00 93.12 206 TRP A CA 1
ATOM 1584 C C . TRP A 1 206 ? -20.147 -5.407 14.646 1.00 93.12 206 TRP A C 1
ATOM 1586 O O . TRP A 1 206 ? -21.027 -5.513 13.790 1.00 93.12 206 TRP A O 1
ATOM 1596 N N . ARG A 1 207 ? -18.847 -5.367 14.338 1.00 91.62 207 ARG A N 1
ATOM 1597 C CA . ARG A 1 207 ? -18.343 -5.584 12.977 1.00 91.62 207 ARG A CA 1
ATOM 1598 C C . ARG A 1 207 ? -18.719 -6.974 12.472 1.00 91.62 207 ARG A C 1
ATOM 1600 O O . ARG A 1 207 ? -19.224 -7.076 11.355 1.00 91.62 207 ARG A O 1
ATOM 1607 N N . ASP A 1 208 ? -18.556 -8.000 13.303 1.00 86.25 208 ASP A N 1
ATOM 1608 C CA . ASP A 1 208 ? -18.936 -9.374 12.967 1.00 86.25 208 ASP A CA 1
ATOM 1609 C C . ASP A 1 208 ? -20.455 -9.493 12.764 1.00 86.25 208 ASP A C 1
ATOM 1611 O O . ASP A 1 208 ? -20.916 -9.939 11.712 1.00 86.25 208 ASP A O 1
ATOM 1615 N N . VAL A 1 209 ? -21.254 -9.013 13.723 1.00 87.94 209 VAL A N 1
ATOM 1616 C CA . VAL A 1 209 ? -22.728 -9.088 13.673 1.00 87.94 209 VAL A CA 1
ATOM 1617 C C . VAL A 1 209 ? -23.312 -8.337 12.473 1.00 87.94 209 VAL A C 1
ATOM 1619 O O . VAL A 1 209 ? -24.310 -8.766 11.889 1.00 87.94 209 VAL A O 1
ATOM 1622 N N . ARG A 1 210 ? -22.703 -7.215 12.079 1.00 86.38 210 ARG A N 1
ATOM 1623 C CA . ARG A 1 210 ? -23.156 -6.398 10.946 1.00 86.38 210 ARG A CA 1
ATOM 1624 C C . ARG A 1 210 ? -22.492 -6.762 9.614 1.00 86.38 210 ARG A C 1
ATOM 1626 O O . ARG A 1 210 ? -22.749 -6.076 8.627 1.00 86.38 210 ARG A O 1
ATOM 1633 N N . ASN A 1 211 ? -21.697 -7.835 9.557 1.00 80.75 211 ASN A N 1
ATOM 1634 C CA . ASN A 1 211 ? -20.953 -8.257 8.365 1.00 80.75 211 ASN A CA 1
ATOM 1635 C C . ASN A 1 211 ? -20.140 -7.106 7.742 1.00 80.75 211 ASN A C 1
ATOM 1637 O O . ASN A 1 211 ? -20.194 -6.859 6.534 1.00 80.75 211 ASN A O 1
ATOM 1641 N N . ALA A 1 212 ? -19.419 -6.359 8.578 1.00 83.56 212 ALA A N 1
ATOM 1642 C CA . ALA A 1 212 ? -18.595 -5.242 8.144 1.00 83.56 212 ALA A CA 1
ATOM 1643 C C . ALA A 1 212 ? -17.498 -5.717 7.175 1.00 83.56 212 ALA A C 1
ATOM 1645 O O . ALA A 1 212 ? -16.577 -6.436 7.553 1.00 83.56 212 ALA A O 1
ATOM 1646 N N . VAL A 1 213 ? -17.573 -5.275 5.918 1.00 76.25 213 VAL A N 1
ATOM 1647 C CA . VAL A 1 213 ? -16.612 -5.665 4.869 1.00 76.25 213 VAL A CA 1
ATOM 1648 C C . VAL A 1 213 ? -15.359 -4.790 4.846 1.00 76.25 213 VAL A C 1
ATOM 1650 O O . VAL A 1 213 ? -14.320 -5.195 4.330 1.00 76.25 213 VAL A O 1
ATOM 1653 N N . GLN A 1 214 ? -15.441 -3.576 5.395 1.00 76.56 214 GLN A N 1
ATOM 1654 C CA . GLN A 1 214 ? -14.339 -2.618 5.364 1.00 76.56 214 GLN A CA 1
ATOM 1655 C C . GLN A 1 214 ? -13.184 -3.109 6.252 1.00 76.56 214 GLN A C 1
ATOM 1657 O O . GLN A 1 214 ? -13.419 -3.365 7.441 1.00 76.56 214 GLN A O 1
ATOM 1662 N N . PRO A 1 215 ? -11.947 -3.222 5.731 1.00 77.75 215 PRO A N 1
ATOM 1663 C CA . PRO A 1 215 ? -10.804 -3.633 6.533 1.00 77.75 215 PRO A CA 1
ATOM 1664 C C . PRO A 1 215 ? -10.453 -2.522 7.530 1.00 77.75 215 PRO A C 1
ATOM 1666 O O . PRO A 1 215 ? -10.145 -1.395 7.140 1.00 77.75 215 PRO A O 1
ATOM 1669 N N . VAL A 1 216 ? -10.507 -2.842 8.821 1.00 88.56 216 VAL A N 1
ATOM 1670 C CA . VAL A 1 216 ? -10.179 -1.941 9.935 1.00 88.56 216 VAL A CA 1
ATOM 1671 C C . VAL A 1 216 ? -9.229 -2.677 10.867 1.00 88.56 216 VAL A C 1
ATOM 1673 O O . VAL A 1 216 ? -9.453 -3.846 11.177 1.00 88.56 216 VAL A O 1
ATOM 1676 N N . GLN A 1 217 ? -8.172 -1.995 11.294 1.00 90.75 217 GLN A N 1
ATOM 1677 C CA . GLN A 1 217 ? -7.231 -2.467 12.295 1.00 90.75 217 GLN A CA 1
ATOM 1678 C C . GLN A 1 217 ? -7.474 -1.673 13.576 1.00 90.75 217 GLN A C 1
ATOM 1680 O O . GLN A 1 217 ? -7.103 -0.504 13.660 1.00 90.75 217 GLN A O 1
ATOM 1685 N N . LEU A 1 218 ? -8.121 -2.311 14.550 1.00 92.31 218 LEU A N 1
ATOM 1686 C CA . LEU A 1 218 ? -8.316 -1.743 15.881 1.00 92.31 218 LEU A CA 1
ATOM 1687 C C . LEU A 1 218 ? -7.029 -1.909 16.699 1.00 92.31 218 LEU A C 1
ATOM 1689 O O . LEU A 1 218 ? -6.375 -2.949 16.631 1.00 92.31 218 LEU A O 1
ATOM 1693 N N . MET A 1 219 ? -6.648 -0.873 17.442 1.00 93.12 219 MET A N 1
ATOM 1694 C CA . MET A 1 219 ? -5.473 -0.878 18.312 1.00 93.12 219 MET A CA 1
ATOM 1695 C C . MET A 1 219 ? -5.829 -0.291 19.679 1.00 93.12 219 MET A C 1
ATOM 1697 O O . MET A 1 219 ? -5.961 0.923 19.830 1.00 93.12 219 MET A O 1
ATOM 1701 N N . ALA A 1 220 ? -5.961 -1.150 20.689 1.00 91.75 220 ALA A N 1
ATOM 1702 C CA . ALA A 1 220 ? -6.183 -0.716 22.064 1.00 91.75 220 ALA A CA 1
ATOM 1703 C C . ALA A 1 220 ? -4.918 -0.083 22.672 1.00 91.75 220 ALA A C 1
ATOM 1705 O O . ALA A 1 220 ? -3.834 -0.672 22.630 1.00 91.75 220 ALA A O 1
ATOM 1706 N N . THR A 1 221 ? -5.048 1.087 23.303 1.00 91.00 221 THR A N 1
ATOM 1707 C CA . THR A 1 221 ? -3.894 1.867 23.789 1.00 91.00 221 THR A CA 1
ATOM 1708 C C . THR A 1 221 ? -3.583 1.706 25.271 1.00 91.00 221 THR A C 1
ATOM 1710 O O . THR A 1 221 ? -2.677 2.366 25.776 1.00 91.00 221 THR A O 1
ATOM 1713 N N . ALA A 1 222 ? -4.273 0.801 25.970 1.00 85.56 222 ALA A N 1
ATOM 1714 C CA . ALA A 1 222 ? -4.146 0.584 27.416 1.00 85.56 222 ALA A CA 1
ATOM 1715 C C . ALA A 1 222 ? -4.464 1.840 28.260 1.00 85.56 222 ALA A C 1
ATOM 1717 O O . ALA A 1 222 ? -3.876 2.065 29.319 1.00 85.56 222 ALA A O 1
ATOM 1718 N N . GLY A 1 223 ? -5.423 2.634 27.788 1.00 81.31 223 GLY A N 1
ATOM 1719 C CA . GLY A 1 223 ? -5.987 3.812 28.434 1.00 81.31 223 GLY A CA 1
ATOM 1720 C C . GLY A 1 223 ? -5.739 5.114 27.658 1.00 81.31 223 GLY A C 1
ATOM 1721 O O . GLY A 1 223 ? -4.840 5.177 26.806 1.00 81.31 223 GLY A O 1
ATOM 1722 N N . PRO A 1 224 ? -6.479 6.185 27.999 1.00 78.12 224 PRO A N 1
ATOM 1723 C CA . PRO A 1 224 ? -6.433 7.463 27.285 1.00 78.12 224 PRO A CA 1
ATOM 1724 C C . PRO A 1 224 ? -5.071 8.154 27.422 1.00 78.12 224 PRO A C 1
ATOM 1726 O O . PRO A 1 224 ? -4.551 8.730 26.471 1.00 78.12 224 PRO A O 1
ATOM 1729 N N . GLY A 1 225 ? -4.423 8.037 28.587 1.00 81.56 225 GLY A N 1
ATOM 1730 C CA . GLY A 1 225 ? -3.113 8.649 28.851 1.00 81.56 225 GLY A CA 1
ATOM 1731 C C . GLY A 1 225 ? -1.929 8.020 28.112 1.00 81.56 225 GLY A C 1
ATOM 1732 O O . GLY A 1 225 ? -0.830 8.567 28.162 1.00 81.56 225 GLY A O 1
ATOM 1733 N N . ASN A 1 226 ? -2.119 6.875 27.454 1.00 87.81 226 ASN A N 1
ATOM 1734 C CA . ASN A 1 226 ? -1.074 6.212 26.675 1.00 87.81 226 ASN A CA 1
ATOM 1735 C C . ASN A 1 226 ? -1.337 6.267 25.160 1.00 87.81 226 ASN A C 1
ATOM 1737 O O . ASN A 1 226 ? -0.447 5.935 24.378 1.00 87.81 226 ASN A O 1
ATOM 1741 N N . MET A 1 227 ? -2.517 6.737 24.739 1.00 91.88 227 MET A N 1
ATOM 1742 C CA . MET A 1 227 ? -2.914 6.780 23.332 1.00 91.88 227 MET A CA 1
ATOM 1743 C C . MET A 1 227 ? -1.947 7.589 22.471 1.00 91.88 227 MET A C 1
ATOM 1745 O O . MET A 1 227 ? -1.414 7.046 21.510 1.00 91.88 227 MET A O 1
ATOM 1749 N N . ALA A 1 228 ? -1.646 8.835 22.846 1.00 91.50 228 ALA A N 1
ATOM 1750 C CA . ALA A 1 228 ? -0.744 9.687 22.068 1.00 91.50 228 ALA A CA 1
ATOM 1751 C C . ALA A 1 228 ? 0.639 9.041 21.852 1.00 91.50 228 ALA A C 1
ATOM 1753 O O . ALA A 1 228 ? 1.163 9.060 20.744 1.00 91.50 228 ALA A O 1
ATOM 1754 N N . ARG A 1 229 ? 1.197 8.392 22.886 1.00 91.56 229 ARG A N 1
ATOM 1755 C CA . ARG A 1 229 ? 2.493 7.692 22.795 1.00 91.56 229 ARG A CA 1
ATOM 1756 C C . ARG A 1 229 ? 2.438 6.466 21.897 1.00 91.56 229 ARG A C 1
ATOM 1758 O O . ARG A 1 229 ? 3.396 6.189 21.186 1.00 91.56 229 ARG A O 1
ATOM 1765 N N . MET A 1 230 ? 1.343 5.712 21.964 1.00 92.00 230 MET A N 1
ATOM 1766 C CA . MET A 1 230 ? 1.153 4.540 21.117 1.00 92.00 230 MET A CA 1
ATOM 1767 C C . MET A 1 230 ? 1.017 4.952 19.651 1.00 92.00 230 MET A C 1
ATOM 1769 O O . MET A 1 230 ? 1.652 4.343 18.798 1.00 92.00 230 MET A O 1
ATOM 1773 N N . ILE A 1 231 ? 0.235 5.999 19.369 1.00 93.00 231 ILE A N 1
ATOM 1774 C CA . ILE A 1 231 ? 0.081 6.534 18.013 1.00 93.00 231 ILE A CA 1
ATOM 1775 C C . ILE A 1 231 ? 1.440 6.999 17.485 1.00 93.00 231 ILE A C 1
ATOM 1777 O O . ILE A 1 231 ? 1.847 6.540 16.425 1.00 93.00 231 ILE A O 1
ATOM 1781 N N . ASP A 1 232 ? 2.172 7.821 18.242 1.00 90.88 232 ASP A N 1
ATOM 1782 C CA . ASP A 1 232 ? 3.507 8.303 17.860 1.00 90.88 232 ASP A CA 1
ATOM 1783 C C . ASP A 1 232 ? 4.480 7.146 17.559 1.00 90.88 232 ASP A C 1
ATOM 1785 O O . ASP A 1 232 ? 5.102 7.103 16.498 1.00 90.88 232 ASP A O 1
ATOM 1789 N N . ALA A 1 233 ? 4.538 6.132 18.430 1.00 89.50 233 ALA A N 1
ATOM 1790 C CA . ALA A 1 233 ? 5.375 4.953 18.209 1.00 89.50 233 ALA A CA 1
ATOM 1791 C C . ALA A 1 233 ? 4.984 4.172 16.944 1.00 89.50 233 ALA A C 1
ATOM 1793 O O . ALA A 1 233 ? 5.850 3.659 16.236 1.00 89.50 233 ALA A O 1
ATOM 1794 N N . VAL A 1 234 ? 3.686 4.065 16.646 1.00 88.38 234 VAL A N 1
ATOM 1795 C CA . VAL A 1 234 ? 3.212 3.393 15.433 1.00 88.38 234 VAL A CA 1
ATOM 1796 C C . VAL A 1 234 ? 3.526 4.224 14.188 1.00 88.38 234 VAL A C 1
ATOM 1798 O O . VAL A 1 234 ? 3.961 3.641 13.199 1.00 88.38 234 VAL A O 1
ATOM 1801 N N . LEU A 1 235 ? 3.368 5.551 14.223 1.00 86.88 235 LEU A N 1
ATOM 1802 C CA . LEU A 1 235 ? 3.727 6.438 13.109 1.00 86.88 235 LEU A CA 1
ATOM 1803 C C . LEU A 1 235 ? 5.224 6.351 12.782 1.00 86.88 235 LEU A C 1
ATOM 1805 O O . LEU A 1 235 ? 5.590 6.234 11.616 1.00 86.88 235 LEU A O 1
ATOM 1809 N N . GLN A 1 236 ? 6.091 6.274 13.795 1.00 84.56 236 GLN A N 1
ATOM 1810 C CA . GLN A 1 236 ? 7.535 6.077 13.596 1.00 84.56 236 GLN A CA 1
ATOM 1811 C C . GLN A 1 236 ? 7.887 4.744 12.914 1.00 84.56 236 GLN A C 1
ATOM 1813 O O . GLN A 1 236 ? 8.928 4.637 12.269 1.00 84.56 236 GLN A O 1
ATOM 1818 N N . ILE A 1 237 ? 7.045 3.715 13.060 1.00 79.62 237 ILE A N 1
ATOM 1819 C CA . ILE A 1 237 ? 7.260 2.390 12.458 1.00 79.62 237 ILE A CA 1
ATOM 1820 C C . ILE A 1 237 ? 6.615 2.294 11.071 1.00 79.62 237 ILE A C 1
ATOM 1822 O O . ILE A 1 237 ? 7.198 1.714 10.157 1.00 79.62 237 ILE A O 1
ATOM 1826 N N . ALA A 1 238 ? 5.390 2.800 10.932 1.00 76.25 238 ALA A N 1
ATOM 1827 C CA . ALA A 1 238 ? 4.555 2.629 9.746 1.00 76.25 238 ALA A CA 1
ATOM 1828 C C . ALA A 1 238 ? 4.715 3.752 8.706 1.00 76.25 238 ALA A C 1
ATOM 1830 O O . ALA A 1 238 ? 4.282 3.564 7.570 1.00 76.25 238 ALA A O 1
ATOM 1831 N N . GLY A 1 239 ? 5.325 4.879 9.084 1.00 74.94 239 GLY A N 1
ATOM 1832 C CA . GLY A 1 239 ? 5.421 6.105 8.291 1.00 74.94 239 GLY A CA 1
ATOM 1833 C C . GLY A 1 239 ? 4.555 7.226 8.876 1.00 74.94 239 GLY A C 1
ATOM 1834 O O . GLY A 1 239 ? 3.413 6.994 9.280 1.00 74.94 239 GLY A O 1
ATOM 1835 N N . GLU A 1 240 ? 5.096 8.449 8.913 1.00 67.94 240 GLU A N 1
ATOM 1836 C CA . GLU A 1 240 ? 4.416 9.630 9.478 1.00 67.94 240 GLU A CA 1
ATOM 1837 C C . GLU A 1 240 ? 3.164 10.050 8.684 1.00 67.94 240 GLU A C 1
ATOM 1839 O O . GLU A 1 240 ? 2.297 10.746 9.208 1.00 67.94 240 GLU A O 1
ATOM 1844 N N . ASP A 1 241 ? 3.027 9.596 7.436 1.00 73.88 241 ASP A N 1
ATOM 1845 C CA . ASP A 1 241 ? 1.881 9.853 6.561 1.00 73.88 241 ASP A CA 1
ATOM 1846 C C . ASP A 1 241 ? 0.732 8.840 6.736 1.00 73.88 241 ASP A C 1
ATOM 1848 O O . ASP A 1 241 ? -0.308 8.961 6.078 1.00 73.88 241 ASP A O 1
ATOM 1852 N N . MET A 1 242 ? 0.890 7.840 7.615 1.00 82.44 242 MET A N 1
ATOM 1853 C CA . MET A 1 242 ? -0.095 6.779 7.809 1.00 82.44 242 MET A CA 1
ATOM 1854 C C . MET A 1 242 ? -1.429 7.337 8.343 1.00 82.44 242 MET A C 1
ATOM 1856 O O . MET A 1 242 ? -1.477 7.883 9.449 1.00 82.44 242 MET A O 1
ATOM 1860 N N . PRO A 1 243 ? -2.547 7.185 7.602 1.00 88.56 243 PRO A N 1
ATOM 1861 C CA . PRO A 1 243 ? -3.834 7.693 8.055 1.00 88.56 243 PRO A CA 1
ATOM 1862 C C . PRO A 1 243 ? -4.359 6.935 9.273 1.00 88.56 243 PRO A C 1
ATOM 1864 O O . PRO A 1 243 ? -4.426 5.703 9.254 1.00 88.56 243 PRO A O 1
ATOM 1867 N N . PHE A 1 244 ? -4.835 7.659 10.287 1.00 93.88 244 PHE A N 1
ATOM 1868 C CA . PHE A 1 244 ? -5.412 7.047 11.483 1.00 93.88 244 PHE A CA 1
ATOM 1869 C C . PHE A 1 244 ? -6.645 7.787 12.008 1.00 93.88 244 PHE A C 1
ATOM 1871 O O . PHE A 1 244 ? -6.872 8.970 11.749 1.00 93.88 244 PHE A O 1
ATOM 1878 N N . THR A 1 245 ? -7.465 7.073 12.775 1.00 96.50 245 THR A N 1
ATOM 1879 C CA . THR A 1 245 ? -8.517 7.667 13.608 1.00 96.50 245 THR A CA 1
ATOM 1880 C C . THR A 1 245 ? -8.277 7.295 15.062 1.00 96.50 245 THR A C 1
ATOM 1882 O O . THR A 1 245 ? -8.068 6.129 15.371 1.00 96.50 245 THR A O 1
ATOM 1885 N N . ALA A 1 246 ? -8.295 8.273 15.956 1.00 95.56 246 ALA A N 1
ATOM 1886 C CA . ALA A 1 246 ? -8.310 8.058 17.394 1.00 95.56 246 ALA A CA 1
ATOM 1887 C C . ALA A 1 246 ? -9.745 8.218 17.903 1.00 95.56 246 ALA A C 1
ATOM 1889 O O . ALA A 1 246 ? -10.434 9.161 17.512 1.00 95.56 246 ALA A O 1
ATOM 1890 N N . ILE A 1 247 ? -10.197 7.295 18.746 1.00 95.12 247 ILE A N 1
ATOM 1891 C CA . ILE A 1 247 ? -11.501 7.347 19.406 1.00 95.12 247 ILE A CA 1
ATOM 1892 C C . ILE A 1 247 ? -11.248 7.461 20.907 1.00 95.12 247 ILE A C 1
ATOM 1894 O O . ILE A 1 247 ? -10.622 6.575 21.490 1.00 95.12 247 ILE A O 1
ATOM 1898 N N . LEU A 1 248 ? -11.727 8.550 21.504 1.00 91.75 248 LEU A N 1
ATOM 1899 C CA . LEU A 1 248 ? -11.648 8.810 22.939 1.00 91.75 248 LEU A CA 1
ATOM 1900 C C . LEU A 1 248 ? -13.041 8.971 23.540 1.00 91.75 248 LEU A C 1
ATOM 1902 O O . LEU A 1 248 ? -13.972 9.426 22.879 1.00 91.75 248 LEU A O 1
ATOM 1906 N N . GLU A 1 249 ? -13.158 8.634 24.811 1.00 88.88 249 GLU A N 1
ATOM 1907 C CA . GLU A 1 249 ? -14.334 8.857 25.635 1.00 88.88 249 GLU A CA 1
ATOM 1908 C C . GLU A 1 249 ? -14.257 10.235 26.304 1.00 88.88 249 GLU A C 1
ATOM 1910 O O . GLU A 1 249 ? -13.206 10.673 26.786 1.00 88.88 249 GLU A O 1
ATOM 1915 N N . GLU A 1 250 ? -15.370 10.969 26.323 1.00 81.38 250 GLU A N 1
ATOM 1916 C CA . GLU A 1 250 ? -15.439 12.264 26.993 1.00 81.38 250 GLU A CA 1
ATOM 1917 C C . GLU A 1 250 ? -15.486 12.092 28.517 1.00 81.38 250 GLU A C 1
ATOM 1919 O O . GLU A 1 250 ? -16.545 11.934 29.123 1.00 81.38 250 GLU A O 1
ATOM 1924 N N . ASP A 1 251 ? -14.328 12.228 29.164 1.00 70.88 251 ASP A N 1
ATOM 1925 C CA . ASP A 1 251 ? -14.237 12.341 30.621 1.00 70.88 251 ASP A CA 1
ATOM 1926 C C . ASP A 1 251 ? -14.194 13.822 31.073 1.00 70.88 251 ASP A C 1
ATOM 1928 O O . ASP A 1 251 ? -13.303 14.578 30.654 1.00 70.88 251 ASP A O 1
ATOM 1932 N N . PRO A 1 252 ? -15.061 14.261 32.012 1.00 54.91 252 PRO A N 1
ATOM 1933 C CA . PRO A 1 252 ? -14.933 15.545 32.707 1.00 54.91 252 PRO A CA 1
ATOM 1934 C C . PRO A 1 252 ? -13.538 15.823 33.312 1.00 54.91 252 PRO A C 1
ATOM 1936 O O . PRO A 1 252 ? -13.145 16.992 33.424 1.00 54.91 252 PRO A O 1
ATOM 1939 N N . ALA A 1 253 ? -12.782 14.785 33.695 1.00 52.16 253 ALA A N 1
ATOM 1940 C CA . ALA A 1 253 ? -11.416 14.867 34.225 1.00 52.16 253 ALA A CA 1
ATOM 1941 C C . ALA A 1 253 ? -10.304 14.695 33.158 1.00 52.16 253 ALA A C 1
ATOM 1943 O O . ALA A 1 253 ? -9.142 15.022 33.424 1.00 52.16 253 ALA A O 1
ATOM 1944 N N . GLY A 1 254 ? -10.644 14.279 31.932 1.00 53.50 254 GLY A N 1
ATOM 1945 C CA . GLY A 1 254 ? -9.733 13.841 30.862 1.00 53.50 254 GLY A CA 1
ATOM 1946 C C . GLY A 1 254 ? -9.099 14.933 29.990 1.00 53.50 254 GLY A C 1
ATOM 1947 O O . GLY A 1 254 ? -8.478 14.629 28.970 1.00 53.50 254 GLY A O 1
ATOM 1948 N N . ARG A 1 255 ? -9.178 16.214 30.385 1.00 59.19 255 ARG A N 1
ATOM 1949 C CA . ARG A 1 255 ? -8.721 17.366 29.567 1.00 59.19 255 ARG A CA 1
ATOM 1950 C C . ARG A 1 255 ? -7.257 17.307 29.102 1.00 59.19 255 ARG A C 1
ATOM 1952 O O . ARG A 1 255 ? -6.881 18.078 28.224 1.00 59.19 255 ARG A O 1
ATOM 1959 N N . ARG A 1 256 ? -6.411 16.459 29.700 1.00 62.47 256 ARG A N 1
ATOM 1960 C CA . ARG A 1 256 ? -4.984 16.351 29.353 1.00 62.47 256 ARG A CA 1
ATOM 1961 C C . ARG A 1 256 ? -4.708 15.319 28.257 1.00 62.47 256 ARG A C 1
ATOM 1963 O O . ARG A 1 256 ? -4.011 15.645 27.308 1.00 62.47 256 ARG A O 1
ATOM 1970 N N . SER A 1 257 ? -5.284 14.122 28.354 1.00 70.06 257 SER A N 1
ATOM 1971 C CA . SER A 1 257 ? -5.051 13.036 27.390 1.00 70.06 257 SER A CA 1
ATOM 1972 C C . SER A 1 257 ? -5.670 13.334 26.026 1.00 70.06 257 SER A C 1
ATOM 1974 O O . SER A 1 257 ? -5.007 13.176 25.006 1.00 70.06 257 SER A O 1
ATOM 1976 N N . GLY A 1 258 ? -6.885 13.891 26.013 1.00 82.19 258 GLY A N 1
ATOM 1977 C CA . GLY A 1 258 ? -7.509 14.389 24.785 1.00 82.19 258 GLY A CA 1
ATOM 1978 C C . GLY A 1 258 ? -6.703 15.473 24.086 1.00 82.19 258 GLY A C 1
ATOM 1979 O O . GLY A 1 258 ? -6.635 15.511 22.864 1.00 82.19 258 GLY A O 1
ATOM 1980 N N . ARG A 1 259 ? -6.053 16.339 24.869 1.00 85.75 259 ARG A 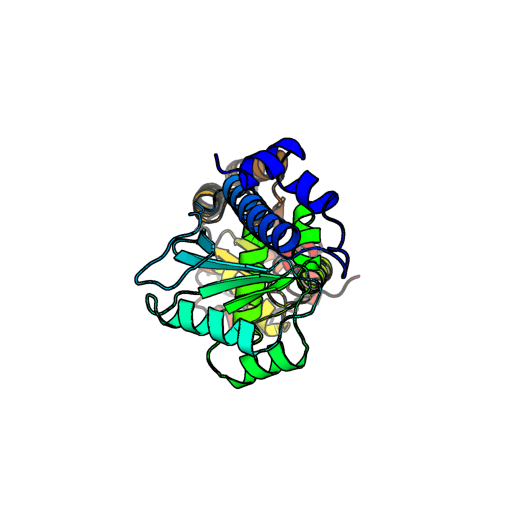N 1
ATOM 1981 C CA . ARG A 1 259 ? -5.230 17.421 24.336 1.00 85.75 259 ARG A CA 1
ATOM 1982 C C . ARG A 1 259 ? -3.969 16.897 23.655 1.00 85.75 259 ARG A C 1
ATOM 1984 O O . ARG A 1 259 ? -3.664 17.357 22.567 1.00 85.75 259 ARG A O 1
ATOM 1991 N N . GLU A 1 260 ? -3.270 15.939 24.263 1.00 89.19 260 GLU A N 1
ATOM 1992 C CA . GLU A 1 260 ? -2.070 15.332 23.665 1.00 89.19 260 GLU A CA 1
ATOM 1993 C C . GLU A 1 260 ? -2.399 14.614 22.346 1.00 89.19 260 GLU A C 1
ATOM 1995 O O . GLU A 1 260 ? -1.676 14.756 21.363 1.00 89.19 260 GLU A O 1
ATOM 2000 N N . VAL A 1 261 ? -3.523 13.890 22.296 1.00 91.12 261 VAL A N 1
ATOM 2001 C CA . VAL A 1 261 ? -3.980 13.232 21.061 1.00 91.12 261 VAL A CA 1
ATOM 2002 C C . VAL A 1 261 ? -4.411 14.259 20.011 1.00 91.12 261 VAL A C 1
ATOM 2004 O O . VAL A 1 261 ? -4.054 14.113 18.846 1.00 91.12 261 VAL A O 1
ATOM 2007 N N . GLN A 1 262 ? -5.125 15.319 20.403 1.00 92.38 262 GLN A N 1
ATOM 2008 C CA . GLN A 1 262 ? -5.507 16.396 19.486 1.00 92.38 262 GLN A CA 1
ATOM 2009 C C . GLN A 1 262 ? -4.278 17.111 18.909 1.00 92.38 262 GLN A C 1
ATOM 2011 O O . GLN A 1 262 ? -4.218 17.329 17.704 1.00 92.38 262 GLN A O 1
ATOM 2016 N N . GLU A 1 263 ? -3.276 17.419 19.738 1.00 92.19 263 GLU A N 1
ATOM 2017 C CA . GLU A 1 263 ? -2.020 18.033 19.292 1.00 92.19 263 GLU A CA 1
ATOM 2018 C C . GLU A 1 263 ? -1.303 17.150 18.256 1.00 92.19 263 GLU A C 1
ATOM 2020 O O . GLU A 1 263 ? -0.813 17.666 17.252 1.00 92.19 263 GLU A O 1
ATOM 2025 N N . LEU A 1 264 ? -1.292 15.826 18.448 1.00 91.31 264 LEU A N 1
ATOM 2026 C CA . LEU A 1 264 ? -0.712 14.877 17.492 1.00 91.31 264 LEU A CA 1
ATOM 2027 C C . LEU A 1 264 ? -1.505 14.804 16.175 1.00 91.31 264 LEU A C 1
ATOM 2029 O O . LEU A 1 264 ? -0.917 14.777 15.092 1.00 91.31 264 LEU A O 1
ATOM 2033 N N . VAL A 1 265 ? -2.839 14.801 16.253 1.00 93.19 265 VAL A N 1
ATOM 2034 C CA . VAL A 1 265 ? -3.725 14.842 15.077 1.00 93.19 265 VAL A CA 1
ATOM 2035 C C . VAL A 1 265 ? -3.498 16.123 14.271 1.00 93.19 265 VAL A C 1
ATOM 2037 O O . VAL A 1 265 ? -3.367 16.065 13.047 1.00 93.19 265 VAL A O 1
ATOM 2040 N N . ASP A 1 266 ? -3.394 17.269 14.944 1.00 93.50 266 ASP A N 1
ATOM 2041 C CA . ASP A 1 266 ? -3.155 18.564 14.306 1.00 93.50 266 ASP A CA 1
ATOM 2042 C C . ASP A 1 266 ? -1.778 18.610 13.628 1.00 93.50 266 ASP A C 1
ATOM 2044 O O . ASP A 1 266 ? -1.672 19.063 12.488 1.00 93.50 266 ASP A O 1
ATOM 2048 N N . GLN A 1 267 ? -0.736 18.092 14.289 1.00 90.94 267 GLN A N 1
ATOM 2049 C CA . GLN A 1 267 ? 0.617 17.984 13.724 1.00 90.94 267 GLN A CA 1
ATOM 2050 C C . GLN A 1 267 ? 0.643 17.092 12.478 1.00 90.94 267 GLN A C 1
ATOM 2052 O O . GLN A 1 267 ? 1.187 17.494 11.450 1.00 90.94 267 GLN A O 1
ATOM 2057 N N . THR A 1 268 ? -0.005 15.926 12.545 1.00 88.81 268 THR A N 1
ATOM 2058 C CA . THR A 1 268 ? -0.086 14.982 11.419 1.00 88.81 268 THR A CA 1
ATOM 2059 C C . THR A 1 268 ? -0.771 15.628 10.214 1.00 88.81 268 THR A C 1
ATOM 2061 O O . THR A 1 268 ? -0.272 15.566 9.093 1.00 88.81 268 THR A O 1
ATOM 2064 N N . ASN A 1 269 ? -1.898 16.309 10.440 1.00 89.88 269 ASN A N 1
ATOM 2065 C CA . ASN A 1 269 ? -2.634 16.989 9.374 1.00 89.88 269 ASN A CA 1
ATOM 2066 C C . ASN A 1 269 ? -1.861 18.191 8.805 1.00 89.88 269 ASN A C 1
ATOM 2068 O O . ASN A 1 269 ? -1.893 18.425 7.597 1.00 89.88 269 ASN A O 1
ATOM 2072 N N . ALA A 1 270 ? -1.136 18.943 9.641 1.00 87.88 270 ALA A N 1
ATOM 2073 C CA . ALA A 1 270 ? -0.297 20.057 9.195 1.00 87.88 270 ALA A CA 1
ATOM 2074 C C . ALA A 1 270 ? 0.878 19.602 8.312 1.00 87.88 270 ALA A C 1
ATOM 2076 O O . ALA A 1 270 ? 1.289 20.341 7.419 1.00 87.88 270 ALA A O 1
ATOM 2077 N N . ALA A 1 271 ? 1.382 18.384 8.526 1.00 84.62 271 ALA A N 1
ATOM 2078 C CA . ALA A 1 271 ? 2.397 17.747 7.689 1.00 84.62 271 ALA A CA 1
ATOM 2079 C C . ALA A 1 271 ? 1.836 17.140 6.381 1.00 84.62 271 ALA A C 1
ATOM 2081 O O . ALA A 1 271 ? 2.589 16.559 5.606 1.00 84.62 271 ALA A O 1
ATOM 2082 N N . GLY A 1 272 ? 0.530 17.279 6.111 1.00 78.00 272 GLY A N 1
ATOM 2083 C CA . GLY A 1 272 ? -0.131 16.724 4.923 1.00 78.00 272 GLY A CA 1
ATOM 2084 C C . GLY A 1 272 ? -0.682 15.305 5.101 1.00 78.00 272 GLY A C 1
ATOM 2085 O O . GLY A 1 272 ? -1.208 14.738 4.144 1.00 78.00 272 GLY A O 1
ATOM 2086 N N . GLY A 1 273 ? -0.599 14.741 6.309 1.00 82.19 273 GLY A N 1
ATOM 2087 C CA . GLY A 1 273 ? -1.208 13.462 6.659 1.00 82.19 273 GLY A CA 1
ATOM 2088 C C . GLY A 1 273 ? -2.732 13.536 6.823 1.00 82.19 273 GLY A C 1
ATOM 2089 O O . GLY A 1 273 ? -3.372 14.572 6.621 1.00 82.19 273 GLY A O 1
ATOM 2090 N N . HIS A 1 274 ? -3.331 12.405 7.201 1.00 87.12 274 HIS A N 1
ATOM 2091 C CA . HIS A 1 274 ? -4.780 12.276 7.374 1.00 87.12 274 HIS A CA 1
ATOM 2092 C C . HIS A 1 274 ? -5.128 11.632 8.718 1.00 87.12 274 HIS A C 1
ATOM 2094 O O . HIS A 1 274 ? -5.263 10.414 8.827 1.00 87.12 274 HIS A O 1
ATOM 2100 N N . ALA A 1 275 ? -5.323 12.467 9.733 1.00 93.69 275 ALA A N 1
ATOM 2101 C CA . ALA A 1 275 ? -5.658 12.055 11.087 1.00 93.69 275 ALA A CA 1
ATOM 2102 C C . ALA A 1 275 ? -7.010 12.624 11.537 1.00 93.69 275 ALA A C 1
ATOM 2104 O O . ALA A 1 275 ? -7.364 13.766 11.225 1.00 93.69 275 ALA A O 1
ATOM 2105 N N . ARG A 1 276 ? -7.775 11.835 12.298 1.00 95.56 276 ARG A N 1
ATOM 2106 C CA . ARG A 1 276 ? -9.057 12.253 12.891 1.00 95.56 276 ARG A CA 1
ATOM 2107 C C . ARG A 1 276 ? -9.102 11.891 14.370 1.00 95.56 276 ARG A C 1
ATOM 2109 O O . ARG A 1 276 ? -8.704 10.791 14.738 1.00 95.56 276 ARG A O 1
ATOM 2116 N N . LEU A 1 277 ? -9.654 12.781 15.188 1.00 94.12 277 LEU A N 1
ATOM 2117 C CA . LEU A 1 277 ? -10.069 12.478 16.556 1.00 94.12 277 LEU A CA 1
ATOM 2118 C C . LEU A 1 277 ? -11.598 12.461 16.607 1.00 94.12 277 LEU A C 1
ATOM 2120 O O . LEU A 1 277 ? -12.241 13.407 16.149 1.00 94.12 277 LEU A O 1
ATOM 2124 N N . LEU A 1 278 ? -12.167 11.379 17.127 1.00 94.38 278 LEU A N 1
ATOM 2125 C CA . LEU A 1 278 ? -13.594 11.229 17.385 1.00 94.38 278 LEU A CA 1
ATOM 2126 C C . LEU A 1 278 ? -13.823 11.047 18.881 1.00 94.38 278 LEU A C 1
ATOM 2128 O O . LEU A 1 278 ? -13.037 10.390 19.562 1.00 94.38 278 LEU A O 1
ATOM 2132 N N . TRP A 1 279 ? -14.922 11.617 19.359 1.00 91.62 279 TRP A N 1
ATOM 2133 C CA . TRP A 1 279 ? -15.299 11.604 20.763 1.00 91.62 279 TRP A CA 1
ATOM 2134 C C . TRP A 1 279 ? -16.573 10.787 20.960 1.00 91.62 279 TRP A C 1
ATOM 2136 O O . TRP A 1 279 ? -17.537 10.948 20.211 1.00 91.62 279 TRP A O 1
ATOM 2146 N N . ILE A 1 280 ? -16.570 9.916 21.965 1.00 90.88 280 ILE A N 1
ATOM 2147 C CA . ILE A 1 280 ? -17.761 9.242 22.476 1.00 90.88 280 ILE A CA 1
ATOM 2148 C C . ILE A 1 280 ? -18.239 10.045 23.689 1.00 90.88 280 ILE A C 1
ATOM 2150 O O . ILE A 1 280 ? -17.487 10.161 24.655 1.00 90.88 280 ILE A O 1
ATOM 2154 N N . PRO A 1 281 ? -19.461 10.602 23.680 1.00 83.56 281 PRO A N 1
ATOM 2155 C CA . PRO A 1 281 ? -19.964 11.349 24.824 1.00 83.56 281 PRO A CA 1
ATOM 2156 C C . PRO A 1 281 ? -20.159 10.420 26.028 1.00 83.56 281 PRO A C 1
ATOM 2158 O O . PRO A 1 281 ? -20.834 9.393 25.931 1.00 83.56 281 PRO A O 1
ATOM 2161 N N . GLY A 1 282 ? -19.578 10.789 27.170 1.00 85.94 282 GLY A N 1
ATOM 2162 C CA . GLY A 1 282 ? -19.530 9.928 28.349 1.00 85.94 282 GLY A CA 1
ATOM 2163 C C . GLY A 1 282 ? -18.603 8.739 28.116 1.00 85.94 282 GLY A C 1
ATOM 2164 O O . GLY A 1 282 ? -17.403 8.926 27.977 1.00 85.94 282 GLY A O 1
ATOM 2165 N N . SER A 1 283 ? -19.164 7.530 28.076 1.00 87.38 283 SER A N 1
ATOM 2166 C CA . SER A 1 283 ? -18.427 6.280 27.828 1.00 87.38 283 SER A CA 1
ATOM 2167 C C . SER A 1 283 ? -19.129 5.414 26.785 1.00 87.38 283 SER A C 1
ATOM 2169 O O . SER A 1 283 ? -20.351 5.511 26.598 1.00 87.38 283 SER A O 1
ATOM 2171 N N . LEU A 1 284 ? -18.384 4.528 26.125 1.00 89.69 284 LEU A N 1
ATOM 2172 C CA . LEU A 1 284 ? -18.938 3.551 25.193 1.00 89.69 284 LEU A CA 1
ATOM 2173 C C . LEU A 1 284 ? -19.914 2.620 25.912 1.00 89.69 284 LEU A C 1
ATOM 2175 O O . LEU A 1 284 ? -20.969 2.280 25.376 1.00 89.69 284 LEU A O 1
ATOM 2179 N N . GLU A 1 285 ? -19.607 2.246 27.150 1.00 87.81 285 GLU A N 1
ATOM 2180 C CA . GLU A 1 285 ? -20.477 1.457 28.007 1.00 87.81 285 GLU A CA 1
ATOM 2181 C C . GLU A 1 285 ? -21.834 2.123 28.229 1.00 87.81 285 GLU A C 1
ATOM 2183 O O . GLU A 1 285 ? -22.867 1.452 28.158 1.00 87.81 285 GLU A O 1
ATOM 2188 N N . GLU A 1 286 ? -21.846 3.426 28.515 1.00 87.12 286 GLU A N 1
ATOM 2189 C CA . GLU A 1 286 ? -23.072 4.194 28.733 1.00 87.12 286 GLU A CA 1
ATOM 2190 C C . GLU A 1 286 ? -23.892 4.276 27.452 1.00 87.12 286 GLU A C 1
ATOM 2192 O O . GLU A 1 286 ? -25.071 3.915 27.442 1.00 87.12 286 GLU A O 1
ATOM 2197 N N . CYS A 1 287 ? -23.229 4.650 26.360 1.00 89.00 287 CYS A N 1
ATOM 2198 C CA . CYS A 1 287 ? -23.805 4.739 25.027 1.00 89.00 287 CYS A CA 1
ATOM 2199 C C . CYS A 1 287 ? -24.421 3.410 24.556 1.00 89.00 287 CYS A C 1
ATOM 2201 O O . CYS A 1 287 ? -25.459 3.396 23.895 1.00 89.00 287 CYS A O 1
ATOM 2203 N N . MET A 1 288 ? -23.815 2.279 24.925 1.00 88.75 288 MET A N 1
ATOM 2204 C CA . MET A 1 288 ? -24.311 0.933 24.611 1.00 88.75 288 MET A CA 1
ATOM 2205 C C . MET A 1 288 ? -25.292 0.390 25.666 1.00 88.75 288 MET A C 1
ATOM 2207 O O . MET A 1 288 ? -25.879 -0.678 25.484 1.00 88.75 288 MET A O 1
ATOM 2211 N N . GLY A 1 289 ? -25.498 1.118 26.769 1.00 86.69 289 GLY A N 1
ATOM 2212 C CA . GLY A 1 289 ? -26.314 0.718 27.916 1.00 86.69 289 GLY A CA 1
ATOM 2213 C C . GLY A 1 289 ? -25.832 -0.551 28.615 1.00 86.69 289 GLY A C 1
ATOM 2214 O O . GLY A 1 289 ? -26.637 -1.344 29.099 1.00 86.69 289 GLY A O 1
ATOM 2215 N N . LEU A 1 290 ? -24.516 -0.745 28.671 1.00 84.44 290 LEU A N 1
ATOM 2216 C CA . LEU A 1 290 ? -23.852 -1.874 29.327 1.00 84.44 290 LEU A CA 1
ATOM 2217 C C . LEU A 1 290 ? -23.593 -1.632 30.824 1.00 84.44 290 LEU A C 1
ATOM 2219 O O . LEU A 1 290 ? -23.195 -2.564 31.532 1.00 84.44 290 LEU A O 1
ATOM 2223 N N . ASN A 1 291 ? -23.855 -0.410 31.300 1.00 72.06 291 ASN A N 1
ATOM 2224 C CA . ASN A 1 291 ? -23.558 0.054 32.656 1.00 72.06 291 ASN A CA 1
ATOM 2225 C C . ASN A 1 291 ? -24.397 -0.582 33.774 1.00 72.06 291 ASN A C 1
ATOM 2227 O O . ASN A 1 291 ? -24.078 -0.369 34.943 1.00 72.06 291 ASN A O 1
ATOM 2231 N N . ASP A 1 292 ? -25.407 -1.406 33.469 1.00 61.97 292 ASP A N 1
ATOM 2232 C CA . ASP A 1 292 ? -26.279 -1.956 34.508 1.00 61.97 292 ASP A CA 1
ATOM 2233 C C . ASP A 1 292 ? -26.537 -3.463 34.374 1.00 61.97 292 ASP A C 1
ATOM 2235 O O . ASP A 1 292 ? -27.185 -3.941 33.444 1.00 61.97 292 ASP A O 1
ATOM 2239 N N . SER A 1 293 ? -25.959 -4.231 35.306 1.00 51.19 293 SER A N 1
ATOM 2240 C CA . SER A 1 293 ? -26.421 -5.562 35.753 1.00 51.19 293 SER A CA 1
ATOM 2241 C C . SER A 1 293 ? -25.432 -6.151 36.775 1.00 51.19 293 SER A C 1
ATOM 2243 O O . SER A 1 293 ? -24.655 -7.059 36.473 1.00 51.19 293 SER A O 1
ATOM 2245 N N . GLY A 1 294 ? -25.425 -5.615 38.005 1.00 52.72 294 GLY A N 1
ATOM 2246 C CA . GLY A 1 294 ? -24.817 -6.290 39.169 1.00 52.72 294 GLY A CA 1
ATOM 2247 C C . GLY A 1 294 ? -23.544 -5.681 39.778 1.00 52.72 294 GLY A C 1
ATOM 2248 O O . GLY A 1 294 ? -22.816 -6.389 40.473 1.00 52.72 294 GLY A O 1
ATOM 2249 N N . GLY A 1 295 ? -23.249 -4.397 39.540 1.00 55.59 295 GLY A N 1
ATOM 2250 C CA . GLY A 1 295 ? -22.202 -3.655 40.268 1.00 55.59 295 GLY A CA 1
ATOM 2251 C C . GLY A 1 295 ? -20.747 -3.979 39.897 1.00 55.59 295 GLY A C 1
ATOM 2252 O O . GLY A 1 295 ? -19.828 -3.503 40.563 1.00 55.59 295 GLY A O 1
ATOM 2253 N N . ARG A 1 296 ? -20.505 -4.778 38.846 1.00 56.38 296 ARG A N 1
ATOM 2254 C CA . ARG A 1 296 ? -19.166 -4.958 38.262 1.00 56.38 296 ARG A CA 1
ATOM 2255 C C . ARG A 1 296 ? -19.022 -4.086 37.014 1.00 56.38 296 ARG A C 1
ATOM 2257 O O . ARG A 1 296 ? -19.899 -4.174 36.157 1.00 56.38 296 ARG A O 1
ATOM 2264 N N . PRO A 1 297 ? -17.921 -3.327 36.875 1.00 62.12 297 PRO A N 1
ATOM 2265 C CA . PRO A 1 297 ? -17.649 -2.586 35.652 1.00 62.12 297 PRO A CA 1
ATOM 2266 C C . PRO A 1 297 ? -17.535 -3.526 34.451 1.00 62.12 297 PRO A C 1
ATOM 2268 O O . PRO A 1 297 ? -16.920 -4.593 34.558 1.00 62.12 297 PRO A O 1
ATOM 2271 N N . SER A 1 298 ? -18.105 -3.137 33.317 1.00 62.84 298 SER A N 1
ATOM 2272 C CA . SER A 1 298 ? -18.170 -3.936 32.086 1.00 62.84 298 SER A CA 1
ATOM 2273 C C . SER A 1 298 ? -16.792 -4.261 31.505 1.00 62.84 298 SER A C 1
ATOM 2275 O O . SER A 1 298 ? -16.594 -5.381 31.037 1.00 62.84 298 SER A O 1
ATOM 2277 N N . TRP A 1 299 ? -15.792 -3.392 31.677 1.00 64.75 299 TRP A N 1
ATOM 2278 C CA . TRP A 1 299 ? -14.393 -3.675 31.318 1.00 64.75 299 TRP A CA 1
ATOM 2279 C C . TRP A 1 299 ? -13.727 -4.796 32.142 1.00 64.75 299 TRP A C 1
ATOM 2281 O O . TRP A 1 299 ? -12.615 -5.220 31.831 1.00 64.75 299 TRP A O 1
ATOM 2291 N N . ARG A 1 300 ? -14.380 -5.305 33.201 1.00 69.69 300 ARG A N 1
ATOM 2292 C CA . ARG A 1 300 ? -13.940 -6.493 33.964 1.00 69.69 300 ARG A CA 1
ATOM 2293 C C . ARG A 1 300 ? -14.666 -7.782 33.569 1.00 69.69 300 ARG A C 1
ATOM 2295 O O . ARG A 1 300 ? -14.410 -8.824 34.182 1.00 69.69 300 ARG A O 1
ATOM 2302 N N . LEU A 1 301 ? -15.593 -7.729 32.614 1.00 72.88 301 LEU A N 1
ATOM 2303 C CA . LEU A 1 301 ? -16.301 -8.912 32.132 1.00 72.88 301 LEU A CA 1
ATOM 2304 C C . LEU A 1 301 ? -15.364 -9.802 31.314 1.00 72.88 301 LEU A C 1
ATOM 2306 O O . LEU A 1 301 ? -14.474 -9.329 30.607 1.00 72.88 301 LEU A O 1
ATOM 2310 N N . ARG A 1 302 ? -15.571 -11.118 31.403 1.00 78.81 302 ARG A N 1
ATOM 2311 C CA . ARG A 1 302 ? -14.949 -12.049 30.456 1.00 78.81 302 ARG A CA 1
ATOM 2312 C C . ARG A 1 302 ? -15.617 -11.904 29.084 1.00 78.81 302 ARG A C 1
ATOM 2314 O O . ARG A 1 302 ? -16.766 -11.473 28.999 1.00 78.81 302 ARG A O 1
ATOM 2321 N N . ARG A 1 303 ? -14.909 -12.286 28.015 1.00 80.12 303 ARG A N 1
ATOM 2322 C CA . ARG A 1 303 ? -15.377 -12.131 26.623 1.00 80.12 303 ARG A CA 1
ATOM 2323 C C . ARG A 1 303 ? -16.761 -12.750 26.388 1.00 80.12 303 ARG A C 1
ATOM 2325 O O . ARG A 1 303 ? -17.606 -12.118 25.777 1.00 80.12 303 ARG A O 1
ATOM 2332 N N . ASP A 1 304 ? -17.003 -13.947 26.909 1.00 81.19 304 ASP A N 1
ATOM 2333 C CA . ASP A 1 304 ? -18.289 -14.652 26.843 1.00 81.19 304 ASP A CA 1
ATOM 2334 C C . ASP A 1 304 ? -19.430 -13.871 27.513 1.00 81.19 304 ASP A C 1
ATOM 2336 O O . ASP A 1 304 ? -20.522 -13.764 26.964 1.00 81.19 304 ASP A O 1
ATOM 2340 N N . GLN A 1 305 ? -19.165 -13.266 28.671 1.00 83.19 305 GLN A N 1
ATOM 2341 C CA . GLN A 1 305 ? -20.151 -12.467 29.404 1.00 83.19 305 GLN A CA 1
ATOM 2342 C C . GLN A 1 305 ? -20.454 -11.137 28.708 1.00 83.19 305 GLN A C 1
ATOM 2344 O O . GLN A 1 305 ? -21.588 -10.665 28.751 1.00 83.19 305 GLN A O 1
ATOM 2349 N N . LEU A 1 306 ? -19.445 -10.529 28.080 1.00 84.69 306 LEU A N 1
ATOM 2350 C CA . LEU A 1 306 ? -19.617 -9.320 27.280 1.00 84.69 306 LEU A CA 1
ATOM 2351 C C . LEU A 1 306 ? -20.490 -9.601 26.051 1.00 84.69 306 LEU A C 1
ATOM 2353 O O . LEU A 1 306 ? -21.452 -8.875 25.822 1.00 84.69 306 LEU A O 1
ATOM 2357 N N . VAL A 1 307 ? -20.208 -10.686 25.323 1.00 86.06 307 VAL A N 1
ATOM 2358 C CA . VAL A 1 307 ? -21.005 -11.114 24.161 1.00 86.06 307 VAL A CA 1
ATOM 2359 C C . VAL A 1 307 ? -22.472 -11.316 24.545 1.00 86.06 307 VAL A C 1
ATOM 2361 O O . VAL A 1 307 ? -23.341 -10.725 23.917 1.00 86.06 307 VAL A O 1
ATOM 2364 N N . GLN A 1 308 ? -22.753 -12.035 25.637 1.00 87.06 308 GLN A N 1
ATOM 2365 C CA . GLN A 1 308 ? -24.129 -12.238 26.117 1.00 87.06 308 GLN A CA 1
ATOM 2366 C C . GLN A 1 308 ? -24.879 -10.931 26.399 1.00 87.06 308 GLN A C 1
ATOM 2368 O O . GLN A 1 308 ? -26.092 -10.870 26.216 1.00 87.06 308 GLN A O 1
ATOM 2373 N N . ARG A 1 309 ? -24.186 -9.886 26.871 1.00 87.56 309 ARG A N 1
ATOM 2374 C CA . ARG A 1 309 ? -24.806 -8.570 27.078 1.00 87.56 309 ARG A CA 1
ATOM 2375 C C . ARG A 1 309 ? -25.027 -7.840 25.763 1.00 87.56 309 ARG A C 1
ATOM 2377 O O . ARG A 1 309 ? -26.096 -7.274 25.574 1.00 87.56 309 ARG A O 1
ATOM 2384 N N . LEU A 1 310 ? -24.041 -7.861 24.869 1.00 90.75 310 LEU A N 1
ATOM 2385 C CA . LEU A 1 310 ? -24.125 -7.203 23.566 1.00 90.75 310 LEU A CA 1
ATOM 2386 C C . LEU A 1 310 ? -25.216 -7.811 22.673 1.00 90.75 310 LEU A C 1
ATOM 2388 O O . LEU A 1 310 ? -25.852 -7.082 21.922 1.00 90.75 310 LEU A O 1
ATOM 2392 N N . GLU A 1 311 ? -25.504 -9.108 22.802 1.00 91.12 311 GLU A N 1
ATOM 2393 C CA . GLU A 1 311 ? -26.647 -9.764 22.143 1.00 91.12 311 GLU A CA 1
ATOM 2394 C C . GLU A 1 311 ? -28.005 -9.158 22.534 1.00 91.12 311 GLU A C 1
ATOM 2396 O O . GLU A 1 311 ? -28.963 -9.261 21.772 1.00 91.12 311 GLU A O 1
ATOM 2401 N N . GLN A 1 312 ? -28.101 -8.523 23.707 1.00 90.69 312 GLN A N 1
ATOM 2402 C CA . GLN A 1 312 ? -29.326 -7.878 24.194 1.00 90.69 312 GLN A CA 1
ATOM 2403 C C . GLN A 1 312 ? -29.408 -6.389 23.829 1.00 90.69 312 GLN A C 1
ATOM 2405 O O . GLN A 1 312 ? -30.393 -5.731 24.160 1.00 90.69 312 GLN A O 1
ATOM 2410 N N . VAL A 1 313 ? -28.375 -5.830 23.196 1.00 92.25 313 VAL A N 1
ATOM 2411 C CA . VAL A 1 313 ? -28.326 -4.412 22.830 1.00 92.25 313 VAL A CA 1
ATOM 2412 C C . VAL A 1 313 ? -28.908 -4.227 21.428 1.00 92.25 313 VAL A C 1
ATOM 2414 O O . VAL A 1 313 ? -28.414 -4.805 20.466 1.00 92.25 313 VAL A O 1
ATOM 2417 N N . ASP A 1 314 ? -29.924 -3.374 21.284 1.00 93.38 314 ASP A N 1
ATOM 2418 C CA . ASP A 1 314 ? -30.369 -2.890 19.971 1.00 93.38 314 ASP A CA 1
ATOM 2419 C C . ASP A 1 314 ? -29.475 -1.720 19.533 1.00 93.38 314 ASP A C 1
ATOM 2421 O O . ASP A 1 314 ? -29.645 -0.582 19.979 1.00 93.38 314 ASP A O 1
ATOM 2425 N N . LEU A 1 315 ? -28.496 -2.001 18.667 1.00 92.88 315 LEU A N 1
ATOM 2426 C CA . LEU A 1 315 ? -27.546 -0.992 18.193 1.00 92.88 315 LEU A CA 1
ATOM 2427 C C . LEU A 1 315 ? -28.236 0.174 17.462 1.00 92.88 315 LEU A C 1
ATOM 2429 O O . LEU A 1 315 ? -27.804 1.315 17.607 1.00 92.88 315 LEU A O 1
ATOM 2433 N N . ASP A 1 316 ? -29.310 -0.076 16.710 1.00 92.31 316 ASP A N 1
ATOM 2434 C CA . ASP A 1 316 ? -29.989 0.973 15.938 1.00 92.31 316 ASP A CA 1
ATOM 2435 C C . ASP A 1 316 ? -30.811 1.891 16.859 1.00 92.31 316 ASP A C 1
ATOM 2437 O O . ASP A 1 316 ? -30.936 3.095 16.623 1.00 92.31 316 ASP A O 1
ATOM 2441 N N . GLU A 1 317 ? -31.364 1.355 17.950 1.00 93.00 317 GLU A N 1
ATOM 2442 C CA . GLU A 1 317 ? -31.917 2.164 19.040 1.00 93.00 317 GLU A CA 1
ATOM 2443 C C . GLU A 1 317 ? -30.835 2.983 19.755 1.00 93.00 317 GLU A C 1
ATOM 2445 O O . GLU A 1 317 ? -31.022 4.186 19.947 1.00 93.00 317 GLU A O 1
ATOM 2450 N N . ARG A 1 318 ? -29.678 2.385 20.078 1.00 92.81 318 ARG A N 1
ATOM 2451 C CA . ARG A 1 318 ? -28.566 3.111 20.720 1.00 92.81 318 ARG A CA 1
ATOM 2452 C C . ARG A 1 318 ? -28.062 4.271 19.874 1.00 92.81 318 ARG A C 1
ATOM 2454 O O . ARG A 1 318 ? -27.903 5.364 20.404 1.00 92.81 318 ARG A O 1
ATOM 2461 N N . VAL A 1 319 ? -27.893 4.080 18.567 1.00 92.44 319 VAL A N 1
ATOM 2462 C CA . VAL A 1 319 ? -27.499 5.162 17.652 1.00 92.44 319 VAL A CA 1
ATOM 2463 C C . VAL A 1 319 ? -28.556 6.267 17.589 1.00 92.44 319 VAL A C 1
ATOM 2465 O O . VAL A 1 319 ? -28.205 7.442 17.535 1.00 92.44 319 VAL A O 1
ATOM 2468 N N . ARG A 1 320 ? -29.853 5.934 17.623 1.00 91.62 320 ARG A N 1
ATOM 2469 C CA . ARG A 1 320 ? -30.916 6.957 17.659 1.00 91.62 320 ARG A CA 1
ATOM 2470 C C . ARG A 1 320 ? -30.890 7.782 18.945 1.00 91.62 320 ARG A C 1
ATOM 2472 O O . ARG A 1 320 ? -31.158 8.979 18.891 1.00 91.62 320 ARG A O 1
ATOM 2479 N N . LEU A 1 321 ? -30.583 7.152 20.080 1.00 91.25 321 LEU A N 1
ATOM 2480 C CA . LEU A 1 321 ? -30.444 7.827 21.375 1.00 91.25 321 LEU A CA 1
ATOM 2481 C C . LEU A 1 321 ? -29.136 8.624 21.483 1.00 91.25 321 LEU A C 1
ATOM 2483 O O . LEU A 1 321 ? -29.120 9.687 22.101 1.00 91.25 321 LEU A O 1
ATOM 2487 N N . HIS A 1 322 ? -28.069 8.140 20.845 1.00 91.31 322 HIS A N 1
ATOM 2488 C CA . HIS A 1 322 ? -26.736 8.739 20.839 1.00 91.31 322 HIS A CA 1
ATOM 2489 C C . HIS A 1 322 ? -26.228 8.927 19.394 1.00 91.31 322 HIS A C 1
ATOM 2491 O O . HIS A 1 322 ? -25.375 8.159 18.937 1.00 91.31 322 HIS A O 1
ATOM 2497 N N . PRO A 1 323 ? -26.712 9.950 18.656 1.00 90.06 323 PRO A N 1
ATOM 2498 C CA . PRO A 1 323 ? -26.332 10.174 17.255 1.00 90.06 323 PRO A CA 1
ATOM 2499 C C . PRO A 1 323 ? -24.826 10.367 17.031 1.00 90.06 323 PRO A C 1
ATOM 2501 O O . PRO A 1 323 ? -24.318 10.045 15.958 1.00 90.06 323 PRO A O 1
ATOM 2504 N N . GLU A 1 324 ? -24.105 10.830 18.056 1.00 88.38 324 GLU A N 1
ATOM 2505 C CA . GLU A 1 324 ? -22.643 10.997 18.061 1.00 88.38 324 GLU A CA 1
ATOM 2506 C C . GLU A 1 324 ? -21.883 9.669 17.862 1.00 88.38 324 GLU A C 1
ATOM 2508 O O . GLU A 1 324 ? -20.731 9.667 17.436 1.00 88.38 324 GLU A O 1
ATOM 2513 N N . LEU A 1 325 ? -22.526 8.514 18.091 1.00 91.69 325 LEU A N 1
ATOM 2514 C CA . LEU A 1 325 ? -21.938 7.205 17.785 1.00 91.69 325 LEU A CA 1
ATOM 2515 C C . LEU A 1 325 ? -21.846 6.934 16.283 1.00 91.69 325 LEU A C 1
ATOM 2517 O O . LEU A 1 325 ? -21.008 6.141 15.866 1.00 91.69 325 LEU A O 1
ATOM 2521 N N . ALA A 1 326 ? -22.686 7.554 15.451 1.00 91.56 326 ALA A N 1
ATOM 2522 C CA . ALA A 1 326 ? -22.698 7.292 14.014 1.00 91.56 326 ALA A CA 1
ATOM 2523 C C . ALA A 1 326 ? -21.322 7.505 13.341 1.00 91.56 326 ALA A C 1
ATOM 2525 O O . ALA A 1 326 ? -20.862 6.583 12.661 1.00 91.56 326 ALA A O 1
ATOM 2526 N N . PRO A 1 327 ? -20.615 8.641 13.531 1.00 92.00 327 PRO A N 1
ATOM 2527 C CA . PRO A 1 327 ? -19.268 8.812 12.982 1.00 92.00 327 PRO A CA 1
ATOM 2528 C C . PRO A 1 327 ? -18.236 7.843 13.579 1.00 92.00 327 PRO A C 1
ATOM 2530 O O . PRO A 1 327 ? -17.305 7.455 12.875 1.00 92.00 327 PRO A O 1
ATOM 2533 N N . VAL A 1 328 ? -18.395 7.433 14.842 1.00 94.75 328 VAL A N 1
ATOM 2534 C CA . VAL A 1 328 ? -17.514 6.456 15.509 1.00 94.75 328 VAL A CA 1
ATOM 2535 C C . VAL A 1 328 ? -17.672 5.076 14.870 1.00 94.75 328 VAL A C 1
ATOM 2537 O O . VAL A 1 328 ? -16.686 4.461 14.469 1.00 94.75 328 VAL A O 1
ATOM 2540 N N . LEU A 1 329 ? -18.916 4.622 14.702 1.00 94.25 329 LEU A N 1
ATOM 2541 C CA . LEU A 1 329 ? -19.257 3.350 14.069 1.00 94.25 329 LEU A CA 1
ATOM 2542 C C . LEU A 1 329 ? -18.826 3.311 12.595 1.00 94.25 329 LEU A C 1
ATOM 2544 O O . LEU A 1 329 ? -18.273 2.304 12.157 1.00 94.25 329 LEU A O 1
ATOM 2548 N N . ASP A 1 330 ? -18.984 4.411 11.850 1.00 91.75 330 ASP A N 1
ATOM 2549 C CA . ASP A 1 330 ? -18.479 4.532 10.473 1.00 91.75 330 ASP A CA 1
ATOM 2550 C C . ASP A 1 330 ? -16.945 4.441 10.403 1.00 91.75 330 ASP A C 1
ATOM 2552 O O . ASP A 1 330 ? -16.397 3.754 9.535 1.00 91.75 330 ASP A O 1
ATOM 2556 N N . ALA A 1 331 ? -16.234 5.071 11.346 1.00 91.75 331 ALA A N 1
ATOM 2557 C CA . ALA A 1 331 ? -14.775 4.998 11.405 1.00 91.75 331 ALA A CA 1
ATOM 2558 C C . ALA A 1 331 ? -14.279 3.560 11.608 1.00 91.75 331 ALA A C 1
ATOM 2560 O O . ALA A 1 331 ? -13.322 3.143 10.950 1.00 91.75 331 ALA A O 1
ATOM 2561 N N . VAL A 1 332 ? -14.979 2.778 12.437 1.00 94.00 332 VAL A N 1
ATOM 2562 C CA . VAL A 1 332 ? -14.713 1.343 12.624 1.00 94.00 332 VAL A CA 1
ATOM 2563 C C . VAL A 1 332 ? -15.440 0.453 11.611 1.00 94.00 332 VAL A C 1
ATOM 2565 O O . VAL A 1 332 ? -15.452 -0.766 11.766 1.00 94.00 332 VAL A O 1
ATOM 2568 N N . GLY A 1 333 ? -16.017 1.016 10.548 1.00 88.94 333 GLY A N 1
ATOM 2569 C CA . GLY A 1 333 ? -16.604 0.287 9.421 1.00 88.94 333 GLY A CA 1
ATOM 2570 C C . GLY A 1 333 ? -17.873 -0.508 9.740 1.00 88.94 333 GLY A C 1
ATOM 2571 O O . GLY A 1 333 ? -18.224 -1.408 8.978 1.00 88.94 333 GLY A O 1
ATOM 2572 N N . ILE A 1 334 ? -18.547 -0.207 10.851 1.00 91.69 334 ILE A N 1
ATOM 2573 C CA . ILE A 1 334 ? -19.836 -0.799 11.213 1.00 91.69 334 ILE A CA 1
ATOM 2574 C C . ILE A 1 334 ? -20.928 -0.043 10.444 1.00 91.69 334 ILE A C 1
ATOM 2576 O O . ILE A 1 334 ? -21.070 1.167 10.624 1.00 91.69 334 ILE A O 1
ATOM 2580 N N . PRO A 1 335 ? -21.713 -0.711 9.580 1.00 84.62 335 PRO A N 1
ATOM 2581 C CA . PRO A 1 335 ? -22.771 -0.049 8.835 1.00 84.62 335 PRO A CA 1
ATOM 2582 C C . PRO A 1 335 ? -23.894 0.390 9.780 1.00 84.62 335 PRO A C 1
ATOM 2584 O O . PRO A 1 335 ? -24.427 -0.408 10.552 1.00 84.62 335 PRO A O 1
ATOM 2587 N N . VAL A 1 336 ? -24.269 1.662 9.670 1.00 82.19 336 VAL A N 1
ATOM 2588 C CA . VAL A 1 336 ? -25.350 2.287 10.436 1.00 82.19 336 VAL A CA 1
ATOM 2589 C C . VAL A 1 336 ? -26.422 2.774 9.456 1.00 82.19 336 VAL A C 1
ATOM 2591 O O . VAL A 1 336 ? -26.067 3.364 8.426 1.00 82.19 336 VAL A O 1
ATOM 2594 N N . PRO A 1 337 ? -27.723 2.544 9.713 1.00 67.75 337 PRO A N 1
ATOM 2595 C CA . PRO A 1 337 ? -28.781 3.114 8.888 1.00 67.75 337 PRO A CA 1
ATOM 2596 C C . PRO A 1 337 ? -28.688 4.645 8.914 1.00 67.75 337 PRO A C 1
ATOM 2598 O O . PRO A 1 337 ? -28.674 5.260 9.980 1.00 67.75 337 PRO A O 1
ATOM 2601 N N . ARG A 1 338 ? -28.583 5.268 7.733 1.00 57.09 338 ARG A N 1
ATOM 2602 C CA . ARG A 1 338 ? -28.626 6.732 7.626 1.00 57.09 338 ARG A CA 1
ATOM 2603 C C . ARG A 1 338 ? -30.038 7.218 7.997 1.00 57.09 338 ARG A C 1
ATOM 2605 O O . ARG A 1 338 ? -30.990 6.527 7.626 1.00 57.09 338 ARG A O 1
ATOM 2612 N N . PRO A 1 339 ? -30.161 8.342 8.725 1.00 53.62 339 PRO A N 1
ATOM 2613 C CA . PRO A 1 339 ? -31.454 8.908 9.104 1.00 53.62 339 PRO A CA 1
ATOM 2614 C C . PRO A 1 339 ? -32.324 9.281 7.900 1.00 53.62 339 PRO A C 1
ATOM 2616 O O . PRO A 1 339 ? -31.759 9.584 6.819 1.00 53.62 339 PRO A O 1
#